Protein 4GHU (pdb70)

Foldseek 3Di:
DVVVVVVVVVVVVVVVVVVVVVVVVVVVVVVLVVLEEAQQKHKFKFAQLVVLLVCCVVVNAQKDKGRWYHNHPQGWIWIKMWGSQFDDPCHNWAIFIWIKTFQGPNLVPDDPQDFWKKKKWWFQPDPVGPIFIDIDGDDRPDQRRGNDPDGITDIDDGRHRDTNCCCVVGRQADNRMIMIMMGTDNVVYD/DPPPDDDDDPDDDD

Sequence (204 aa):
NTGLLESQLSRHDQMLSVHDIRLADMDLRFQVLETASYNGVLIWKIRDYKRRKQEAVMGKTLSLYSQPFYTGYFGYKMCARVYLNGDGMGKGTHLSLFFVIMRGEYDALLPWPFKQKVTLMLMDQGSSRRHLGDAFKPDPNSSSFKKPTGEMNIASGCPVFVAQTVLENGTYIKDDTIFIKVIVDTSDLPPSCPKPVQDTTQQPPPPE

GO terms:
  GO:0030162 regulation of proteolysis (P, IDA)
  GO:0005737 cytoplasm (C, EXP)
  GO:0005768 endosome (C, EXP)
  GO:0001817 regulation of cytokine production (P, IMP)
  GO:0002224 toll-like receptor signaling pathway (P, IMP)
  GO:0030162 regulation of proteolysis (P, IMP)
  GO:0032648 regulation of interferon-beta production (P, IMP)
  GO:0033209 tumor necrosis factor-mediated signaling pathway (P, IMP)
  GO:0050688 regulation of defense response to virus (P, IMP)
  GO:0005515 protein binding (F, IPI)
  GO:0019901 protein kinase binding (F, IPI)
  GO:0009898 cytoplasmic side of plasma membrane (C, IDA)
  GO:0035631 CD40 receptor complex (C, IDA)

Organism: Mus musculus (NCBI:txid10090)

Nearest PDB structures (foldseek):
  4ghu-assembly1_B  TM=1.077E+00  e=4.342E+00  Mus musculus
  4ghu-assembly1_B-3  TM=1.077E+00  e=4.342E+00  Mus musculus
  1rf3-assembly1_A  TM=9.886E-01  e=4.699E-33  Homo sapiens
  1fll-assembly1_A  TM=9.818E-01  e=1.303E-31  Homo sapiens
  4gjh-assembly1_A  TM=9.838E-01  e=1.363E-27  Mus musculus

Structure (mmCIF, N/CA/C/O backbone):
data_4GHU
#
_entry.id   4GHU
#
_cell.length_a   83.492
_cell.length_b   83.492
_cell.length_c   78.125
_cell.angle_alpha   90.00
_cell.angle_beta   90.00
_cell.angle_gamma   120.00
#
_symmetry.space_group_name_H-M   'P 3 2 1'
#
loop_
_entity.id
_entity.type
_entity.pdbx_description
1 polymer 'TNF receptor-associated factor 3'
2 polymer 'Mitochondrial antiviral-signaling protein'
3 water water
#
loop_
_atom_site.group_PDB
_atom_site.id
_atom_site.type_symbol
_atom_site.label_atom_id
_atom_site.label_alt_id
_atom_site.label_comp_id
_atom_site.label_asym_id
_atom_site.label_entity_id
_atom_site.label_seq_id
_atom_site.pdbx_PDB_ins_code
_atom_site.Cartn_x
_atom_site.Cartn_y
_atom_site.Cartn_z
_atom_site.occupancy
_atom_site.B_iso_or_equiv
_atom_site.auth_seq_id
_atom_site.auth_comp_id
_atom_site.auth_asym_id
_atom_site.auth_atom_id
_atom_site.pdbx_PDB_model_num
ATOM 1 N N . ASN A 1 1 ? 46.931 -24.989 71.331 1.00 58.54 376 ASN A N 1
ATOM 2 C CA . ASN A 1 1 ? 47.840 -23.886 71.038 1.00 52.06 376 ASN A CA 1
ATOM 3 C C . ASN A 1 1 ? 47.267 -23.007 69.925 1.00 45.91 376 ASN A C 1
ATOM 4 O O . ASN A 1 1 ? 47.499 -23.251 68.734 1.00 42.88 376 ASN A O 1
ATOM 9 N N . THR A 1 2 ? 46.507 -21.989 70.313 1.00 45.35 377 THR A N 1
ATOM 10 C CA . THR A 1 2 ? 45.738 -21.225 69.336 1.00 42.84 377 THR A CA 1
ATOM 11 C C . THR A 1 2 ? 46.610 -20.436 68.364 1.00 32.62 377 THR A C 1
ATOM 12 O O . THR A 1 2 ? 46.232 -20.273 67.210 1.00 30.58 377 THR A O 1
ATOM 16 N N . GLY A 1 3 ? 47.771 -19.964 68.818 1.00 32.25 378 GLY A N 1
ATOM 17 C CA . GLY A 1 3 ? 48.690 -19.240 67.948 1.00 29.18 378 GLY A CA 1
ATOM 18 C C . GLY A 1 3 ? 49.090 -20.069 66.730 1.00 28.27 378 GLY A C 1
ATOM 19 O O . GLY A 1 3 ? 49.096 -19.577 65.600 1.00 27.67 378 GLY A O 1
ATOM 20 N N . LEU A 1 4 ? 49.422 -21.334 66.967 1.00 22.80 379 LEU A N 1
ATOM 21 C CA . LEU A 1 4 ? 49.702 -22.289 65.893 1.00 28.17 379 LEU A CA 1
ATOM 22 C C . LEU A 1 4 ? 48.484 -22.482 64.987 1.00 21.03 379 LEU A C 1
ATOM 23 O O . LEU A 1 4 ? 48.591 -22.432 63.761 1.00 24.08 379 LEU A O 1
ATOM 28 N N . LEU A 1 5 ? 47.331 -22.706 65.596 1.00 22.21 380 LEU A N 1
ATOM 29 C CA . LEU A 1 5 ? 46.085 -22.846 64.854 1.00 24.10 380 LEU A CA 1
ATOM 30 C C . LEU A 1 5 ? 45.816 -21.629 63.973 1.00 24.31 380 LEU A C 1
ATOM 31 O O . LEU A 1 5 ? 45.474 -21.768 62.796 1.00 19.39 380 LEU A O 1
ATOM 36 N N . GLU A 1 6 ? 45.984 -20.442 64.543 1.00 20.58 381 GLU A N 1
ATOM 37 C CA . GLU A 1 6 ? 45.732 -19.211 63.811 1.00 22.28 381 GLU A CA 1
ATOM 38 C C . GLU A 1 6 ? 46.722 -19.004 62.677 1.00 18.93 381 GLU A C 1
ATOM 39 O O . GLU A 1 6 ? 46.340 -18.557 61.601 1.00 18.66 381 GLU A O 1
ATOM 45 N N . SER A 1 7 ? 47.986 -19.351 62.905 1.00 20.98 382 SER A N 1
ATOM 46 C CA . SER A 1 7 ? 48.993 -19.240 61.854 1.00 23.39 382 SER A CA 1
ATOM 47 C C . SER A 1 7 ? 48.649 -20.135 60.676 1.00 19.08 382 SER A C 1
ATOM 48 O O . SER A 1 7 ? 48.845 -19.755 59.524 1.00 19.31 382 SER A O 1
ATOM 51 N N . GLN A 1 8 ? 48.157 -21.335 60.954 1.00 19.18 383 GLN A N 1
ATOM 52 C CA . GLN A 1 8 ? 47.837 -22.237 59.859 1.00 15.81 383 GLN A CA 1
ATOM 53 C C . GLN A 1 8 ? 46.590 -21.734 59.123 1.00 17.34 383 GLN A C 1
ATOM 54 O O . GLN A 1 8 ? 46.536 -21.740 57.897 1.00 16.69 383 GLN A O 1
ATOM 60 N N . LEU A 1 9 ? 45.591 -21.276 59.871 1.00 14.49 384 LEU A N 1
ATOM 61 C CA . LEU A 1 9 ? 44.405 -20.697 59.242 1.00 17.84 384 LEU A CA 1
ATOM 62 C C . LEU A 1 9 ? 44.804 -19.548 58.321 1.00 20.33 384 LEU A C 1
ATOM 63 O O . LEU A 1 9 ? 44.284 -19.396 57.225 1.00 20.47 384 LEU A O 1
ATOM 68 N N . SER A 1 10 ? 45.735 -18.731 58.785 1.00 19.29 385 SER A N 1
ATOM 69 C CA . SER A 1 10 ? 46.205 -17.598 58.006 1.00 25.13 385 SER A CA 1
ATOM 70 C C . SER A 1 10 ? 46.885 -18.043 56.701 1.00 21.71 385 SER A C 1
ATOM 71 O O . SER A 1 10 ? 46.652 -17.462 55.638 1.00 19.29 385 SER A O 1
ATOM 74 N N . ARG A 1 11 ? 47.724 -19.069 56.778 1.00 20.05 386 ARG A N 1
ATOM 75 C CA . ARG A 1 11 ? 48.330 -19.622 55.565 1.00 21.59 386 ARG A CA 1
ATOM 76 C C . ARG A 1 11 ? 47.275 -20.126 54.601 1.00 20.68 386 ARG A C 1
ATOM 77 O O . ARG A 1 11 ? 47.357 -19.895 53.397 1.00 19.14 386 ARG A O 1
ATOM 85 N N . HIS A 1 12 ? 46.293 -20.843 55.131 1.00 18.16 387 HIS A N 1
ATOM 86 C CA . HIS A 1 12 ? 45.240 -21.374 54.281 1.00 21.30 387 HIS A CA 1
ATOM 87 C C . HIS A 1 12 ? 44.433 -20.264 53.649 1.00 16.12 387 HIS A C 1
ATOM 88 O O . HIS A 1 12 ? 44.119 -20.316 52.459 1.00 16.83 387 HIS A O 1
ATOM 95 N N . ASP A 1 13 ? 44.101 -19.256 54.443 1.00 18.87 388 ASP A N 1
ATOM 96 C CA . ASP A 1 13 ? 43.377 -18.110 53.910 1.00 21.62 388 ASP A CA 1
ATOM 97 C C . ASP A 1 13 ? 44.159 -17.485 52.753 1.00 21.10 388 ASP A C 1
ATOM 98 O O . ASP A 1 13 ? 43.609 -17.225 51.694 1.00 21.11 388 ASP A O 1
ATOM 103 N N . GLN A 1 14 ? 45.451 -17.272 52.946 1.00 18.26 389 GLN A N 1
ATOM 104 C CA . GLN A 1 14 ? 46.251 -16.650 51.889 1.00 23.07 389 GLN A CA 1
ATOM 105 C C . GLN A 1 14 ? 46.284 -17.514 50.636 1.00 25.75 389 GLN A C 1
ATOM 106 O O . GLN A 1 14 ? 46.125 -17.011 49.527 1.00 21.54 389 GLN A O 1
ATOM 112 N N . MET A 1 15 ? 46.486 -18.817 50.809 1.00 21.31 390 MET A N 1
ATOM 113 C CA . MET A 1 15 ? 46.524 -19.710 49.658 1.00 22.46 390 MET A CA 1
ATOM 114 C C . MET A 1 15 ? 45.163 -19.790 48.936 1.00 21.78 390 MET A C 1
ATOM 115 O O . MET A 1 15 ? 45.108 -19.794 47.700 1.00 19.89 390 MET A O 1
ATOM 120 N N . LEU A 1 16 ? 44.070 -19.826 49.700 1.00 15.04 391 LEU A N 1
ATOM 121 C CA . LEU A 1 16 ? 42.747 -19.759 49.091 1.00 20.37 391 LEU A CA 1
ATOM 122 C C . LEU A 1 16 ? 42.557 -18.467 48.289 1.00 24.08 391 LEU A C 1
ATOM 123 O O . LEU A 1 16 ? 41.897 -18.481 47.246 1.00 19.08 391 LEU A O 1
ATOM 128 N N . SER A 1 17 ? 43.095 -17.349 48.788 1.00 21.04 392 SER A N 1
ATOM 129 C CA . SER A 1 17 ? 42.983 -16.090 48.063 1.00 23.63 392 SER A CA 1
ATOM 130 C C . SER A 1 17 ? 43.733 -16.173 46.732 1.00 21.78 392 SER A C 1
ATOM 131 O O . SER A 1 17 ? 43.214 -15.792 45.695 1.00 26.03 392 SER A O 1
ATOM 134 N N . VAL A 1 18 ? 44.956 -16.672 46.770 1.00 21.45 393 VAL A N 1
ATOM 135 C CA . VAL A 1 18 ? 45.724 -16.874 45.541 1.00 26.24 393 VAL A CA 1
ATOM 136 C C . VAL A 1 18 ? 44.965 -17.783 44.563 1.00 27.83 393 VAL A C 1
ATOM 137 O O . VAL A 1 18 ? 44.794 -17.433 43.404 1.00 23.74 393 VAL A O 1
ATOM 141 N N . HIS A 1 19 ? 44.495 -18.939 45.035 1.00 23.94 394 HIS A N 1
ATOM 142 C CA . HIS A 1 19 ? 43.755 -19.859 44.173 1.00 21.86 394 HIS A CA 1
ATOM 143 C C . HIS A 1 19 ? 42.525 -19.223 43.546 1.00 24.68 394 HIS A C 1
ATOM 144 O O . HIS A 1 19 ? 42.209 -19.484 42.390 1.00 22.81 394 HIS A O 1
ATOM 151 N N . ASP A 1 20 ? 41.811 -18.419 44.321 1.00 18.21 395 ASP A N 1
ATOM 152 C CA . ASP A 1 20 ? 40.621 -17.753 43.815 1.00 24.09 395 ASP A CA 1
ATOM 153 C C . ASP A 1 20 ? 40.980 -16.823 42.647 1.00 29.44 395 ASP A C 1
ATOM 154 O O . ASP A 1 20 ? 40.210 -16.653 41.703 1.00 29.50 395 ASP A O 1
ATOM 159 N N . ILE A 1 21 ? 42.154 -16.218 42.724 1.00 25.31 396 ILE A N 1
ATOM 160 C CA . ILE A 1 21 ? 42.627 -15.327 41.678 1.00 29.30 396 ILE A CA 1
ATOM 161 C C . ILE A 1 21 ? 43.129 -16.109 40.454 1.00 27.92 396 ILE A C 1
ATOM 162 O O . ILE A 1 21 ? 42.832 -15.751 39.320 1.00 26.96 396 ILE A O 1
ATOM 167 N N . ARG A 1 22 ? 43.876 -17.185 40.677 1.00 26.52 397 ARG A N 1
ATOM 168 C CA . ARG A 1 22 ? 44.276 -18.033 39.560 1.00 26.78 397 ARG A CA 1
ATOM 169 C C . ARG A 1 22 ? 43.045 -18.567 38.834 1.00 25.25 397 ARG A C 1
ATOM 170 O O . ARG A 1 22 ? 42.993 -18.561 37.601 1.00 26.89 397 ARG A O 1
ATOM 178 N N . LEU A 1 23 ? 42.041 -19.002 39.591 1.00 20.76 398 LEU A N 1
ATOM 179 C CA . LEU A 1 23 ? 40.809 -19.477 38.978 1.00 22.69 398 LEU A CA 1
ATOM 180 C C . LEU A 1 23 ? 40.129 -18.427 38.096 1.00 27.98 398 LEU A C 1
ATOM 181 O O . LEU A 1 23 ? 39.645 -18.752 37.015 1.00 25.22 398 LEU A O 1
ATOM 186 N N . ALA A 1 24 ? 40.084 -17.179 38.556 1.00 26.83 399 ALA A N 1
ATOM 187 C CA . ALA A 1 24 ? 39.452 -16.120 37.777 1.00 28.63 399 ALA A CA 1
ATOM 188 C C . ALA A 1 24 ? 40.269 -15.818 36.513 1.00 29.40 399 ALA A C 1
ATOM 189 O O . ALA A 1 24 ? 39.712 -15.587 35.446 1.00 31.49 399 ALA A O 1
ATOM 191 N N . ASP A 1 25 ? 41.591 -15.822 36.638 1.00 26.40 400 ASP A N 1
ATOM 192 C CA . ASP A 1 25 ? 42.454 -15.582 35.490 1.00 30.02 400 ASP A CA 1
ATOM 193 C C . ASP A 1 25 ? 42.327 -16.698 34.449 1.00 31.97 400 ASP A C 1
ATOM 194 O O . ASP A 1 25 ? 42.432 -16.453 33.260 1.00 31.04 400 ASP A O 1
ATOM 199 N N . MET A 1 26 ? 42.103 -17.925 34.899 1.00 24.42 401 MET A N 1
ATOM 200 C CA . MET A 1 26 ? 41.933 -19.030 33.972 1.00 27.89 401 MET A CA 1
ATOM 201 C C . MET A 1 26 ? 40.617 -18.913 33.236 1.00 27.30 401 MET A C 1
ATOM 202 O O . MET A 1 26 ? 40.528 -19.251 32.061 1.00 25.56 401 MET A O 1
ATOM 207 N N . ASP A 1 27 ? 39.590 -18.448 33.934 1.00 24.74 402 ASP A N 1
ATOM 208 C CA . ASP A 1 27 ? 38.314 -18.195 33.286 1.00 28.11 402 ASP A CA 1
ATOM 209 C C . ASP A 1 27 ? 38.536 -17.237 32.117 1.00 26.85 402 ASP A C 1
ATOM 210 O O . ASP A 1 27 ? 38.016 -17.452 31.029 1.00 27.35 402 ASP A O 1
ATOM 215 N N . LEU A 1 28 ? 39.327 -16.194 32.340 1.00 27.94 403 LEU A N 1
ATOM 216 C CA . LEU A 1 28 ? 39.641 -15.235 31.277 1.00 30.28 403 LEU A CA 1
ATOM 217 C C . LEU A 1 28 ? 40.411 -15.898 30.138 1.00 28.34 403 LEU A C 1
ATOM 218 O O . LEU A 1 28 ? 40.126 -15.682 28.961 1.00 34.60 403 LEU A O 1
ATOM 223 N N . ARG A 1 29 ? 41.404 -16.692 30.506 1.00 24.51 404 ARG A N 1
ATOM 224 C CA . ARG A 1 29 ? 42.211 -17.430 29.551 1.00 27.02 404 ARG A CA 1
ATOM 225 C C . ARG A 1 29 ? 41.358 -18.351 28.661 1.00 28.76 404 ARG A C 1
ATOM 226 O O . ARG A 1 29 ? 41.584 -18.437 27.459 1.00 26.41 404 ARG A O 1
ATOM 234 N N . PHE A 1 30 ? 40.392 -19.047 29.254 1.00 22.79 405 PHE A N 1
ATOM 235 C CA . PHE A 1 30 ? 39.440 -19.830 28.479 1.00 29.13 405 PHE A CA 1
ATOM 236 C C . PHE A 1 30 ? 38.717 -18.978 27.439 1.00 29.08 405 PHE A C 1
ATOM 237 O O . PHE A 1 30 ? 38.606 -19.377 26.277 1.00 23.63 405 PHE A O 1
ATOM 245 N N . GLN A 1 31 ? 38.189 -17.829 27.862 1.00 26.80 406 GLN A N 1
ATOM 246 C CA . GLN A 1 31 ? 37.406 -16.978 26.960 1.00 31.70 406 GLN A CA 1
ATOM 247 C C . GLN A 1 31 ? 38.258 -16.514 25.785 1.00 28.61 406 GLN A C 1
ATOM 248 O O . GLN A 1 31 ? 37.804 -16.500 24.650 1.00 29.53 406 GLN A O 1
ATOM 254 N N . VAL A 1 32 ? 39.493 -16.131 26.080 1.00 25.37 407 VAL A N 1
ATOM 255 C CA . VAL A 1 32 ? 40.442 -15.710 25.061 1.00 27.18 407 VAL A CA 1
ATOM 256 C C . VAL A 1 32 ? 40.676 -16.847 24.065 1.00 32.58 407 VAL A C 1
ATOM 257 O O . VAL A 1 32 ? 40.684 -16.637 22.858 1.00 26.44 407 VAL A O 1
ATOM 261 N N . LEU A 1 33 ? 40.835 -18.060 24.576 1.00 26.04 408 LEU A N 1
ATOM 262 C CA . LEU A 1 33 ? 41.136 -19.209 23.732 1.00 28.81 408 LEU A CA 1
ATOM 263 C C . LEU A 1 33 ? 39.930 -19.620 22.894 1.00 28.98 408 LEU A C 1
ATOM 264 O O . LEU A 1 33 ? 40.068 -20.020 21.737 1.00 30.53 408 LEU A O 1
ATOM 269 N N . GLU A 1 34 ? 38.751 -19.520 23.492 1.00 23.71 409 GLU A N 1
ATOM 270 C CA . GLU A 1 34 ? 37.517 -19.927 22.848 1.00 26.02 409 GLU A CA 1
ATOM 271 C C . GLU A 1 34 ? 37.068 -18.959 21.764 1.00 29.62 409 GLU A C 1
ATOM 272 O O . GLU A 1 34 ? 36.182 -19.276 20.960 1.00 28.73 409 GLU A O 1
ATOM 278 N N . THR A 1 35 ? 37.667 -17.777 21.748 1.00 23.13 410 THR A N 1
ATOM 279 C CA . THR A 1 35 ? 37.287 -16.766 20.782 1.00 24.12 410 THR A CA 1
ATOM 280 C C . THR A 1 35 ? 38.443 -16.438 19.852 1.00 27.54 410 THR A C 1
ATOM 281 O O . THR A 1 35 ? 38.403 -15.441 19.135 1.00 24.26 410 THR A O 1
ATOM 285 N N . ALA A 1 36 ? 39.476 -17.270 19.874 1.00 23.42 411 ALA A N 1
ATOM 286 C CA . ALA A 1 36 ? 40.627 -17.047 19.009 1.00 31.75 411 ALA A CA 1
ATOM 287 C C . ALA A 1 36 ? 40.337 -17.518 17.593 1.00 31.67 411 ALA A C 1
ATOM 288 O O . ALA A 1 36 ? 39.555 -18.445 17.382 1.00 27.91 411 ALA A O 1
ATOM 290 N N . SER A 1 37 ? 40.996 -16.883 16.633 1.00 21.52 412 SER A N 1
ATOM 291 C CA . SER A 1 37 ? 40.850 -17.237 15.241 1.00 21.86 412 SER A CA 1
ATOM 292 C C . SER A 1 37 ? 42.241 -17.269 14.622 1.00 23.36 412 SER A C 1
ATOM 293 O O . SER A 1 37 ? 43.112 -16.500 15.037 1.00 21.71 412 SER A O 1
ATOM 296 N N . TYR A 1 38 ? 42.451 -18.139 13.633 1.00 22.24 413 TYR A N 1
ATOM 297 C CA . TYR A 1 38 ? 43.794 -18.323 13.061 1.00 22.73 413 TYR A CA 1
ATOM 298 C C . TYR A 1 38 ? 43.868 -18.160 11.541 1.00 23.08 413 TYR A C 1
ATOM 299 O O . TYR A 1 38 ? 44.829 -18.596 10.914 1.00 25.67 413 TYR A O 1
ATOM 308 N N . ASN A 1 39 ? 42.857 -17.529 10.962 1.00 20.92 414 ASN A N 1
ATOM 309 C CA . ASN A 1 39 ? 42.791 -17.300 9.526 1.00 23.06 414 ASN A CA 1
ATOM 310 C C . ASN A 1 39 ? 42.779 -15.811 9.169 1.00 25.10 414 ASN A C 1
ATOM 311 O O . ASN A 1 39 ? 42.324 -15.442 8.089 1.00 24.51 414 ASN A O 1
ATOM 316 N N . GLY A 1 40 ? 43.247 -14.956 10.078 1.00 23.79 415 GLY A N 1
ATOM 317 C CA . GLY A 1 40 ? 43.325 -13.525 9.813 1.00 19.53 415 GLY A CA 1
ATOM 318 C C . GLY A 1 40 ? 42.000 -12.767 9.905 1.00 20.72 415 GLY A C 1
ATOM 319 O O . GLY A 1 40 ? 41.910 -11.612 9.522 1.00 21.10 415 GLY A O 1
ATOM 320 N N . VAL A 1 41 ? 40.961 -13.415 10.406 1.00 22.50 416 VAL A N 1
ATOM 321 C CA . VAL A 1 41 ? 39.664 -12.764 10.509 1.00 19.83 416 VAL A CA 1
ATOM 322 C C . VAL A 1 41 ? 39.244 -12.678 11.956 1.00 23.45 416 VAL A C 1
ATOM 323 O O . VAL A 1 41 ? 39.238 -13.686 12.655 1.00 21.55 416 VAL A O 1
ATOM 327 N N . LEU A 1 42 ? 38.904 -11.471 12.402 1.00 19.82 417 LEU A N 1
ATOM 328 C CA . LEU A 1 42 ? 38.448 -11.253 13.771 1.00 22.10 417 LEU A CA 1
ATOM 329 C C . LEU A 1 42 ? 36.992 -10.832 13.787 1.00 21.26 417 LEU A C 1
ATOM 330 O O . LEU A 1 42 ? 36.605 -9.913 13.063 1.00 22.90 417 LEU A O 1
ATOM 335 N N . ILE A 1 43 ? 36.186 -11.489 14.613 1.00 21.22 418 ILE A N 1
ATOM 336 C CA . ILE A 1 43 ? 34.864 -10.952 14.932 1.00 20.73 418 ILE A CA 1
ATOM 337 C C . ILE A 1 43 ? 34.861 -10.620 16.411 1.00 24.52 418 ILE A C 1
ATOM 338 O O . ILE A 1 43 ? 35.127 -11.481 17.254 1.00 25.81 418 ILE A O 1
ATOM 343 N N . TRP A 1 44 ? 34.581 -9.360 16.718 1.00 25.75 419 TRP A N 1
ATOM 344 C CA . TRP A 1 44 ? 34.646 -8.856 18.080 1.00 21.77 419 TRP A CA 1
ATOM 345 C C . TRP A 1 44 ? 33.259 -8.406 18.463 1.00 24.16 419 TRP A C 1
ATOM 346 O O . TRP A 1 44 ? 32.700 -7.490 17.852 1.00 26.79 419 TRP A O 1
ATOM 357 N N . LYS A 1 45 ? 32.698 -9.071 19.465 1.00 26.77 420 LYS A N 1
ATOM 358 C CA . LYS A 1 45 ? 31.347 -8.799 19.931 1.00 24.07 420 LYS A CA 1
ATOM 359 C C . LYS A 1 45 ? 31.431 -7.928 21.177 1.00 25.11 420 LYS A C 1
ATOM 360 O O . LYS A 1 45 ? 32.073 -8.295 22.166 1.00 25.55 420 LYS A O 1
ATOM 366 N N . ILE A 1 46 ? 30.793 -6.768 21.122 1.00 26.29 421 ILE A N 1
ATOM 367 C CA . ILE A 1 46 ? 30.833 -5.826 22.230 1.00 28.02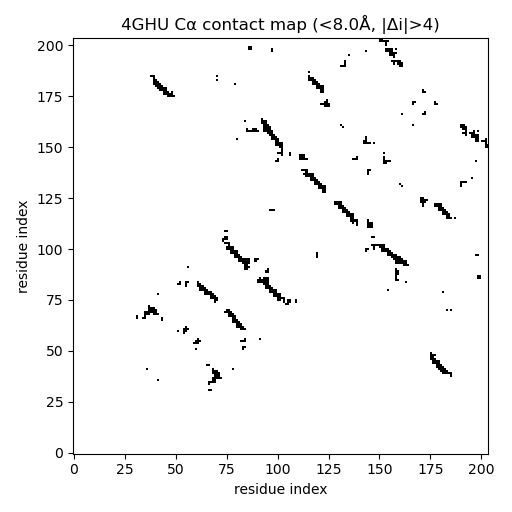 421 ILE A CA 1
ATOM 368 C C . ILE A 1 46 ? 29.432 -5.621 22.794 1.00 27.57 421 ILE A C 1
ATOM 369 O O . ILE A 1 46 ? 28.570 -5.005 22.157 1.00 31.52 421 ILE A O 1
ATOM 374 N N . ARG A 1 47 ? 29.216 -6.135 23.997 1.00 30.67 422 ARG A N 1
ATOM 375 C CA . ARG A 1 47 ? 27.911 -6.059 24.647 1.00 38.16 422 ARG A CA 1
ATOM 376 C C . ARG A 1 47 ? 27.827 -4.812 25.527 1.00 36.66 422 ARG A C 1
ATOM 377 O O . ARG A 1 47 ? 28.805 -4.077 25.654 1.00 38.37 422 ARG A O 1
ATOM 385 N N . ASP A 1 48 ? 26.660 -4.571 26.125 1.00 42.57 423 ASP A N 1
ATOM 386 C CA . ASP A 1 48 ? 26.480 -3.439 27.032 1.00 36.70 423 ASP A CA 1
ATOM 387 C C . ASP A 1 48 ? 27.008 -2.156 26.405 1.00 38.23 423 ASP A C 1
ATOM 388 O O . ASP A 1 48 ? 27.740 -1.402 27.044 1.00 36.21 423 ASP A O 1
ATOM 393 N N . TYR A 1 49 ? 26.657 -1.924 25.146 1.00 36.37 424 TYR A N 1
ATOM 394 C CA . TYR A 1 49 ? 27.102 -0.728 24.448 1.00 34.70 424 TYR A CA 1
ATOM 395 C C . TYR A 1 49 ? 26.827 0.539 25.277 1.00 36.87 424 TYR A C 1
ATOM 396 O O . TYR A 1 49 ? 27.751 1.294 25.606 1.00 36.87 424 TYR A O 1
ATOM 405 N N . LYS A 1 50 ? 25.559 0.752 25.618 1.00 36.19 425 LYS A N 1
ATOM 406 C CA . LYS A 1 50 ? 25.130 1.930 26.376 1.00 36.87 425 LYS A CA 1
ATOM 407 C C . LYS A 1 50 ? 26.024 2.214 27.581 1.00 37.22 425 LYS A C 1
ATOM 408 O O . LYS A 1 50 ? 26.621 3.282 27.679 1.00 39.03 425 LYS A O 1
ATOM 414 N N . ARG A 1 51 ? 26.124 1.255 28.494 1.00 35.92 426 ARG A N 1
ATOM 415 C CA . ARG A 1 51 ? 26.953 1.442 29.673 1.00 39.64 426 ARG A CA 1
ATOM 416 C C . ARG A 1 51 ? 28.408 1.707 29.311 1.00 40.76 426 ARG A C 1
ATOM 417 O O . ARG A 1 51 ? 29.063 2.543 29.927 1.00 35.92 426 ARG A O 1
ATOM 425 N N . ARG A 1 52 ? 28.923 0.979 28.324 1.00 36.84 427 ARG A N 1
ATOM 426 C CA . ARG A 1 52 ? 30.314 1.148 27.925 1.00 34.87 427 ARG A CA 1
ATOM 427 C C . ARG A 1 52 ? 30.550 2.501 27.235 1.00 29.50 427 ARG A C 1
ATOM 428 O O . ARG A 1 52 ? 31.592 3.122 27.414 1.00 31.70 427 ARG A O 1
ATOM 436 N N . LYS A 1 53 ? 29.588 2.933 26.430 1.00 28.45 428 LYS A N 1
ATOM 437 C CA . LYS A 1 53 ? 29.624 4.265 25.841 1.00 35.93 428 LYS A CA 1
ATOM 438 C C . LYS A 1 53 ? 29.726 5.305 26.951 1.00 35.42 428 LYS A C 1
ATOM 439 O O . LYS A 1 53 ? 30.567 6.198 26.898 1.00 37.76 428 LYS A O 1
ATOM 445 N N . GLN A 1 54 ? 28.891 5.156 27.975 1.00 37.35 429 GLN A N 1
ATOM 446 C CA . GLN A 1 54 ? 28.867 6.102 29.086 1.00 36.83 429 GLN A CA 1
ATOM 447 C C . GLN A 1 54 ? 30.137 6.070 29.915 1.00 36.16 429 GLN A C 1
ATOM 448 O O . GLN A 1 54 ? 30.544 7.097 30.449 1.00 39.24 429 GLN A O 1
ATOM 454 N N . GLU A 1 55 ? 30.771 4.904 30.022 1.00 33.53 430 GLU A N 1
ATOM 455 C CA . GLU A 1 55 ? 32.040 4.810 30.746 1.00 35.52 430 GLU A CA 1
ATOM 456 C C . GLU A 1 55 ? 33.156 5.516 29.988 1.00 34.81 430 GLU A C 1
ATOM 457 O O . GLU A 1 55 ? 34.116 6.003 30.594 1.00 37.57 430 GLU A O 1
ATOM 463 N N . ALA A 1 56 ? 33.049 5.551 28.661 1.00 33.36 431 ALA A N 1
ATOM 464 C CA . ALA A 1 56 ? 34.048 6.261 27.859 1.00 34.08 431 ALA A CA 1
ATOM 465 C C . ALA A 1 56 ? 33.793 7.761 27.927 1.00 29.41 431 ALA A C 1
ATOM 466 O O . ALA A 1 56 ? 34.725 8.548 28.018 1.00 33.54 431 ALA A O 1
ATOM 468 N N . VAL A 1 57 ? 32.524 8.150 27.870 1.00 31.56 432 VAL A N 1
ATOM 469 C CA . VAL A 1 57 ? 32.158 9.559 28.006 1.00 35.56 432 VAL A CA 1
ATOM 470 C C . VAL A 1 57 ? 32.656 10.135 29.337 1.00 37.23 432 VAL A C 1
ATOM 471 O O . VAL A 1 57 ? 33.183 11.242 29.379 1.00 37.10 432 VAL A O 1
ATOM 475 N N . MET A 1 58 ? 32.510 9.364 30.411 1.00 35.75 433 MET A N 1
ATOM 476 C CA . MET A 1 58 ? 32.910 9.800 31.747 1.00 38.92 433 MET A CA 1
ATOM 477 C C . MET A 1 58 ? 34.400 9.663 31.945 1.00 41.45 433 MET A C 1
ATOM 478 O O . MET A 1 58 ? 34.929 10.037 32.987 1.00 44.15 433 MET A O 1
ATOM 483 N N . GLY A 1 59 ? 35.081 9.103 30.957 1.00 36.73 434 GLY A N 1
ATOM 484 C CA . GLY A 1 59 ? 36.509 8.899 31.086 1.00 33.57 434 GLY A CA 1
ATOM 485 C C . GLY A 1 59 ? 36.901 7.789 32.054 1.00 37.33 434 GLY A C 1
ATOM 486 O O . GLY A 1 59 ? 38.060 7.708 32.454 1.00 42.07 434 GLY A O 1
ATOM 487 N N . LYS A 1 60 ? 35.951 6.937 32.433 1.00 38.48 435 LYS A N 1
ATOM 488 C CA . LYS A 1 60 ? 36.261 5.769 33.267 1.00 45.86 435 LYS A CA 1
ATOM 489 C C . LYS A 1 60 ? 36.992 4.697 32.452 1.00 42.66 435 LYS A C 1
ATOM 490 O O . LYS A 1 60 ? 38.042 4.186 32.858 1.00 40.26 435 LYS A O 1
ATOM 496 N N . THR A 1 61 ? 36.422 4.360 31.299 1.00 34.30 436 THR A N 1
ATOM 497 C CA . THR A 1 61 ? 37.038 3.399 30.388 1.00 38.14 436 THR A CA 1
ATOM 498 C C . THR A 1 61 ? 37.056 3.962 28.965 1.00 34.01 436 THR A C 1
ATOM 499 O O . THR A 1 61 ? 36.085 3.821 28.213 1.00 29.75 436 THR A O 1
ATOM 503 N N . LEU A 1 62 ? 38.164 4.594 28.596 1.00 31.70 437 LEU A N 1
ATOM 504 C CA . LEU A 1 62 ? 38.255 5.275 27.307 1.00 32.06 437 LEU A CA 1
ATOM 505 C C . LEU A 1 62 ? 38.202 4.331 26.107 1.00 33.43 437 LEU A C 1
ATOM 506 O O . LEU A 1 62 ? 37.515 4.609 25.126 1.00 28.94 437 LEU A O 1
ATOM 511 N N . SER A 1 63 ? 38.932 3.224 26.186 1.00 29.72 438 SER A N 1
ATOM 512 C CA . SER A 1 63 ? 39.062 2.317 25.054 1.00 29.91 438 SER A CA 1
ATOM 513 C C . SER A 1 63 ? 38.942 0.857 25.479 1.00 32.97 438 SER A C 1
ATOM 514 O O . SER A 1 63 ? 39.079 0.532 26.654 1.00 29.83 438 SER A O 1
ATOM 517 N N . LEU A 1 64 ? 38.679 -0.015 24.511 1.00 27.80 439 LEU A N 1
ATOM 518 C CA . LEU A 1 64 ? 38.577 -1.445 24.765 1.00 30.86 439 LEU A CA 1
ATOM 519 C C . LEU A 1 64 ? 39.443 -2.157 23.740 1.00 32.06 439 LEU A C 1
ATOM 520 O O . LEU A 1 64 ? 39.571 -1.673 22.611 1.00 27.48 439 LEU A O 1
ATOM 525 N N . TYR A 1 65 ? 40.057 -3.274 24.143 1.00 31.60 440 TYR A N 1
ATOM 526 C CA . TYR A 1 65 ? 40.802 -4.144 23.226 1.00 31.63 440 TYR A CA 1
ATOM 527 C C . TYR A 1 65 ? 40.003 -5.413 22.938 1.00 27.78 440 TYR A C 1
ATOM 528 O O . TYR A 1 65 ? 39.312 -5.925 23.815 1.00 29.15 440 TYR A O 1
ATOM 537 N N . SER A 1 66 ? 40.108 -5.930 21.717 1.00 28.79 441 SER A N 1
ATOM 538 C CA . SER A 1 66 ? 39.546 -7.239 21.405 1.00 23.39 441 SER A CA 1
ATOM 539 C C . SER A 1 66 ? 40.439 -8.339 21.968 1.00 22.72 441 SER A C 1
ATOM 540 O O . SER A 1 66 ? 41.559 -8.088 22.424 1.00 19.42 441 SER A O 1
ATOM 543 N N . GLN A 1 67 ? 39.944 -9.569 21.915 1.00 22.56 442 GLN A N 1
ATOM 544 C CA . GLN A 1 67 ? 40.812 -10.723 22.104 1.00 23.22 442 GLN A CA 1
ATOM 545 C C . GLN A 1 67 ? 41.812 -10.707 20.956 1.00 20.80 442 GLN A C 1
ATOM 546 O O . GLN A 1 67 ? 41.560 -10.078 19.936 1.00 20.55 442 GLN A O 1
ATOM 552 N N . PRO A 1 68 ? 42.964 -11.371 21.124 1.00 20.61 443 PRO A N 1
ATOM 553 C CA . PRO A 1 68 ? 43.915 -11.500 20.012 1.00 22.93 443 PRO A CA 1
ATOM 554 C C . PRO A 1 68 ? 43.388 -12.399 18.882 1.00 24.52 443 PRO A C 1
ATOM 555 O O . PRO A 1 68 ? 42.512 -13.238 19.108 1.00 19.85 443 PRO A O 1
ATOM 559 N N . PHE A 1 69 ? 43.910 -12.210 17.671 1.00 22.13 444 PHE A N 1
ATOM 560 C CA . PHE A 1 69 ? 43.631 -13.130 16.579 1.00 18.68 444 PHE A CA 1
ATOM 561 C C . PHE A 1 69 ? 44.899 -13.249 15.768 1.00 21.93 444 PHE A C 1
ATOM 562 O O . PHE A 1 69 ? 45.824 -12.452 15.955 1.00 20.48 444 PHE A O 1
ATOM 570 N N . TYR A 1 70 ? 44.969 -14.257 14.901 1.00 18.70 445 TYR A N 1
ATOM 571 C CA . TYR A 1 70 ? 46.239 -14.587 14.263 1.00 21.95 445 TYR A CA 1
ATOM 572 C C . TYR A 1 70 ? 46.062 -14.791 12.776 1.00 20.42 445 TYR A C 1
ATOM 573 O O . TYR A 1 70 ? 44.976 -15.108 12.328 1.00 19.27 445 TYR A O 1
ATOM 582 N N . THR A 1 71 ? 47.139 -14.595 12.021 1.00 21.11 446 THR A N 1
ATOM 583 C CA . THR A 1 71 ? 47.122 -14.843 10.590 1.00 19.99 446 THR A CA 1
ATOM 584 C C . THR A 1 71 ? 47.280 -16.335 10.313 1.00 24.85 446 THR A C 1
ATOM 585 O O . THR A 1 71 ? 47.043 -16.784 9.202 1.00 26.36 446 THR A O 1
ATOM 589 N N . GLY A 1 72 ? 47.667 -17.096 11.334 1.00 27.30 447 GLY A N 1
ATOM 590 C CA . GLY A 1 72 ? 47.923 -18.522 11.201 1.00 21.48 447 GLY A CA 1
ATOM 591 C C . GLY A 1 72 ? 48.336 -19.082 12.546 1.00 20.18 447 GLY A C 1
ATOM 592 O O . GLY A 1 72 ? 48.598 -18.320 13.471 1.00 23.88 447 GLY A O 1
ATOM 593 N N . TYR A 1 73 ? 48.391 -20.405 12.672 1.00 23.92 448 TYR A N 1
ATOM 594 C CA . TYR A 1 73 ? 48.708 -21.032 13.959 1.00 23.90 448 TYR A CA 1
ATOM 595 C C . TYR A 1 73 ? 49.933 -20.438 14.663 1.00 30.10 448 TYR A C 1
ATOM 596 O O . TYR A 1 73 ? 49.952 -20.284 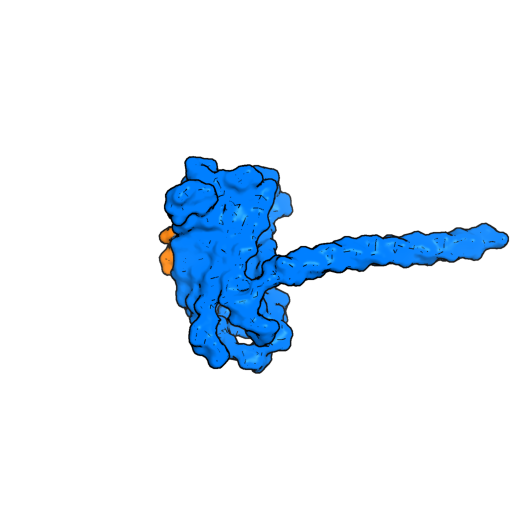15.893 1.00 30.58 448 TYR A O 1
ATOM 605 N N . PHE A 1 74 ? 50.959 -20.127 13.887 1.00 19.21 449 PHE A N 1
ATOM 606 C CA . PHE A 1 74 ? 52.183 -19.573 14.444 1.00 24.95 449 PHE A CA 1
ATOM 607 C C . PHE A 1 74 ? 52.507 -18.247 13.739 1.00 23.38 449 PHE A C 1
ATOM 608 O O . PHE A 1 74 ? 53.657 -17.953 13.439 1.00 26.38 449 PHE A O 1
ATOM 616 N N . GLY A 1 75 ? 51.472 -17.460 13.455 1.00 24.43 450 GLY A N 1
ATOM 617 C CA . GLY A 1 75 ? 51.640 -16.249 12.662 1.00 25.79 450 GLY A CA 1
ATOM 618 C C . GLY A 1 75 ? 51.704 -14.981 13.498 1.00 23.53 450 GLY A C 1
ATOM 619 O O . GLY A 1 75 ? 52.035 -15.015 14.690 1.00 21.52 450 GLY A O 1
ATOM 620 N N . TYR A 1 76 ? 51.395 -13.853 12.868 1.00 23.10 451 TYR A N 1
ATOM 621 C CA . TYR A 1 76 ?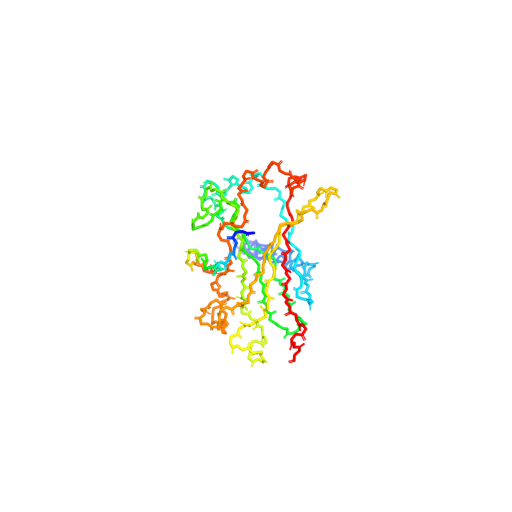 51.382 -12.575 13.572 1.00 20.01 451 TYR A CA 1
ATOM 622 C C . TYR A 1 76 ? 50.271 -12.606 14.603 1.00 20.25 451 TYR A C 1
ATOM 623 O O . TYR A 1 76 ? 49.240 -13.226 14.383 1.00 22.25 451 TYR A O 1
ATOM 632 N N . LYS A 1 77 ? 50.483 -11.938 15.728 1.00 21.99 452 LYS A N 1
ATOM 633 C CA . LYS A 1 77 ? 49.452 -11.835 16.751 1.00 23.46 452 LYS A CA 1
ATOM 634 C C . LYS A 1 77 ? 48.920 -10.407 16.726 1.00 24.13 452 LYS A C 1
ATOM 635 O O . LYS A 1 77 ? 49.700 -9.457 16.717 1.00 24.03 452 LYS A O 1
ATOM 641 N N . MET A 1 78 ? 47.598 -10.266 16.700 1.00 21.23 453 MET A N 1
ATOM 642 C CA . MET A 1 78 ? 46.967 -8.982 16.452 1.00 22.46 453 MET A CA 1
ATOM 643 C C . MET A 1 78 ? 45.720 -8.794 17.294 1.00 22.25 453 MET A C 1
ATOM 644 O O . MET A 1 78 ? 45.152 -9.754 17.826 1.00 21.22 453 MET A O 1
ATOM 649 N N . CYS A 1 79 ? 45.284 -7.546 17.413 1.00 21.26 454 CYS A N 1
ATOM 650 C CA . CYS A 1 79 ? 43.972 -7.286 17.980 1.00 20.90 454 CYS A CA 1
ATOM 651 C C . CYS A 1 79 ? 43.430 -5.959 17.462 1.00 21.34 454 CYS A C 1
ATOM 652 O O . CYS A 1 79 ? 44.011 -5.354 16.560 1.00 22.88 454 CYS A O 1
ATOM 655 N N . ALA A 1 80 ? 42.294 -5.536 18.005 1.00 17.45 455 ALA A N 1
ATOM 656 C CA . ALA A 1 80 ? 41.701 -4.258 17.644 1.00 23.21 455 ALA A CA 1
ATOM 657 C C . ALA A 1 80 ? 41.539 -3.422 18.901 1.00 21.47 455 ALA A C 1
ATOM 658 O O . ALA A 1 80 ? 41.509 -3.944 20.015 1.00 22.52 455 ALA A O 1
ATOM 660 N N . ARG A 1 81 ? 41.432 -2.119 18.723 1.00 22.23 456 ARG A N 1
ATOM 661 C CA . ARG A 1 81 ? 41.180 -1.242 19.851 1.00 21.29 456 ARG A CA 1
ATOM 662 C C . ARG A 1 81 ? 40.117 -0.255 19.404 1.00 23.40 456 ARG A C 1
ATOM 663 O O . ARG A 1 81 ? 40.254 0.373 18.349 1.00 24.62 456 ARG A O 1
ATOM 671 N N . VAL A 1 82 ? 39.042 -0.144 20.175 1.00 21.79 457 VAL A N 1
ATOM 672 C CA . VAL A 1 82 ? 37.973 0.771 19.812 1.00 22.93 457 VAL A CA 1
ATOM 673 C C . VAL A 1 82 ? 37.785 1.844 20.898 1.00 25.72 457 VAL A C 1
ATOM 674 O O . VAL A 1 82 ? 37.982 1.573 22.082 1.00 22.44 457 VAL A O 1
ATOM 678 N N . TYR A 1 83 ? 37.418 3.057 20.486 1.00 24.76 458 TYR A N 1
ATOM 679 C CA . TYR A 1 83 ? 37.042 4.119 21.432 1.00 25.20 458 TYR A CA 1
ATOM 680 C C . TYR A 1 83 ? 35.585 4.432 21.190 1.00 22.29 458 TYR A C 1
ATOM 681 O O . TYR A 1 83 ? 35.244 5.067 20.192 1.00 23.40 458 TYR A O 1
ATOM 690 N N . LEU A 1 84 ? 34.715 3.989 22.086 1.00 23.55 459 LEU A N 1
ATOM 691 C CA . LEU A 1 84 ? 33.282 4.182 21.885 1.00 20.53 459 LEU A CA 1
ATOM 692 C C . LEU A 1 84 ? 32.873 5.658 21.810 1.00 28.08 459 LEU A C 1
ATOM 693 O O . LEU A 1 84 ? 31.857 5.990 21.205 1.00 27.52 459 LEU A O 1
ATOM 698 N N . ASN A 1 85 ? 33.647 6.547 22.427 1.00 23.69 460 ASN A N 1
ATOM 699 C CA . ASN A 1 85 ? 33.318 7.970 22.363 1.00 22.93 460 ASN A CA 1
ATOM 700 C C . ASN A 1 85 ? 34.333 8.709 21.512 1.00 29.87 460 ASN A C 1
ATOM 701 O O . ASN A 1 85 ? 34.330 9.940 21.453 1.00 28.97 460 ASN A O 1
ATOM 706 N N . GLY A 1 86 ? 35.210 7.949 20.860 1.00 23.82 461 GLY A N 1
ATOM 707 C CA . GLY A 1 86 ? 36.095 8.516 19.866 1.00 19.83 461 GLY A CA 1
ATOM 708 C C . GLY A 1 86 ? 37.451 8.944 20.381 1.00 27.76 461 GLY A C 1
ATOM 709 O O . GLY A 1 86 ? 37.629 9.243 21.569 1.00 28.36 461 GLY A O 1
ATOM 710 N N . ASP A 1 87 ? 38.421 8.983 19.471 1.00 22.59 462 ASP A N 1
ATOM 711 C CA . ASP A 1 87 ? 39.769 9.389 19.818 1.00 22.75 462 ASP A CA 1
ATOM 712 C C . ASP A 1 87 ? 40.251 10.437 18.814 1.00 25.67 462 ASP A C 1
ATOM 713 O O . ASP A 1 87 ? 39.697 10.551 17.718 1.00 23.32 462 ASP A O 1
ATOM 718 N N . GLY A 1 88 ? 41.271 11.198 19.194 1.00 26.66 463 GLY A N 1
ATOM 719 C CA . GLY A 1 88 ? 41.853 12.199 18.312 1.00 25.67 463 GLY A CA 1
ATOM 720 C C . GLY A 1 88 ? 40.795 13.094 17.697 1.00 22.37 463 GLY A C 1
ATOM 721 O O . GLY A 1 88 ? 39.907 13.593 18.394 1.00 22.41 463 GLY A O 1
ATOM 722 N N . MET A 1 89 ? 40.874 13.278 16.383 1.00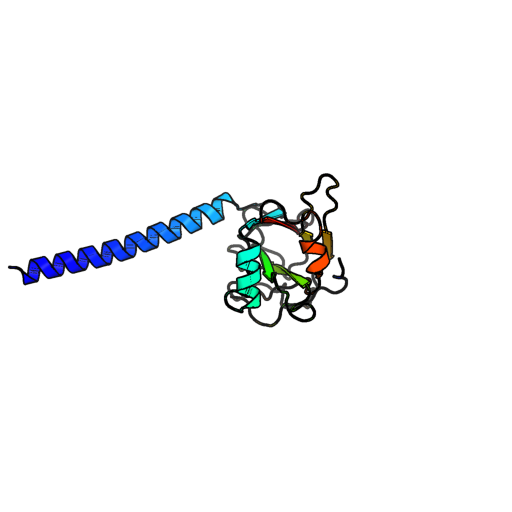 21.77 464 MET A N 1
ATOM 723 C CA . MET A 1 89 ? 39.955 14.160 15.669 1.00 20.49 464 MET A CA 1
ATOM 724 C C . MET A 1 89 ? 38.510 13.666 15.690 1.00 22.68 464 MET A C 1
ATOM 725 O O . MET A 1 89 ? 37.605 14.357 15.248 1.00 17.77 464 MET A O 1
ATOM 730 N N . GLY A 1 90 ? 38.280 12.468 16.219 1.00 25.74 465 GLY A N 1
ATOM 731 C CA . GLY A 1 90 ? 36.923 11.982 16.340 1.00 19.91 465 GLY A CA 1
ATOM 732 C C . GLY A 1 90 ? 36.374 11.967 17.760 1.00 25.29 465 GLY A C 1
ATOM 733 O O . GLY A 1 90 ? 35.273 11.462 17.986 1.00 23.88 465 GLY A O 1
ATOM 734 N N . LYS A 1 91 ? 37.133 12.488 18.724 1.00 22.94 466 LYS A N 1
ATOM 735 C CA . LYS A 1 91 ? 36.682 12.447 20.115 1.00 22.94 466 LYS A CA 1
ATOM 736 C C . LYS A 1 91 ? 35.362 13.192 20.321 1.00 26.11 466 LYS A C 1
ATOM 737 O O . LYS A 1 91 ? 35.222 14.335 19.897 1.00 20.46 466 LYS A O 1
ATOM 743 N N . GLY A 1 92 ? 34.406 12.535 20.976 1.00 26.83 467 GLY A N 1
ATOM 744 C CA . GLY A 1 92 ? 33.102 13.115 21.243 1.00 24.99 467 GLY A CA 1
ATOM 745 C C . GLY A 1 92 ? 32.126 13.064 20.069 1.00 31.66 467 GLY A C 1
ATOM 746 O O . GLY A 1 92 ? 30.922 13.254 20.232 1.00 28.56 467 GLY A O 1
ATOM 747 N N . THR A 1 93 ? 32.624 12.783 18.875 1.00 26.03 468 THR A N 1
ATOM 748 C CA . THR A 1 93 ? 31.747 12.796 17.713 1.00 24.38 468 THR A CA 1
ATOM 749 C C . THR A 1 93 ? 31.665 11.448 17.000 1.00 26.66 468 THR A C 1
ATOM 750 O O . THR A 1 93 ? 30.681 11.156 16.326 1.00 26.68 468 THR A O 1
ATOM 754 N N . HIS A 1 94 ? 32.704 10.630 17.128 1.00 23.49 469 HIS A N 1
ATOM 755 C CA . HIS A 1 94 ? 32.758 9.388 16.374 1.00 24.62 469 HIS A CA 1
ATOM 756 C C . HIS A 1 94 ? 33.060 8.208 17.258 1.00 24.67 469 HIS A C 1
ATOM 757 O O . HIS A 1 94 ? 33.467 8.376 18.397 1.00 25.29 469 HIS A O 1
ATOM 764 N N . LEU A 1 95 ? 32.847 7.012 16.717 1.00 24.56 470 LEU A N 1
ATOM 765 C CA . LEU A 1 95 ? 33.502 5.818 17.224 1.00 21.97 470 LEU A CA 1
ATOM 766 C C . LEU A 1 95 ? 34.814 5.727 16.464 1.00 21.04 470 LEU A C 1
ATOM 767 O O . LEU A 1 95 ? 34.832 5.899 15.254 1.00 21.65 470 LEU A O 1
ATOM 772 N N . SER A 1 96 ? 35.916 5.488 17.165 1.00 20.98 471 SER A N 1
ATOM 773 C CA . SER A 1 96 ? 37.217 5.365 16.503 1.00 20.42 471 SER A CA 1
ATOM 774 C C . SER A 1 96 ? 37.664 3.915 16.550 1.00 22.49 471 SER A C 1
ATOM 775 O O . SER A 1 96 ? 37.507 3.259 17.571 1.00 22.72 471 SER A O 1
ATOM 778 N N . LEU A 1 97 ? 38.239 3.411 15.464 1.00 23.59 472 LEU A N 1
ATOM 779 C CA . LEU A 1 97 ? 38.591 1.992 15.408 1.00 23.25 472 LEU A CA 1
ATOM 780 C C . LEU A 1 97 ? 40.016 1.803 14.888 1.00 24.53 472 LEU A C 1
ATOM 781 O O . LEU A 1 97 ? 40.372 2.287 13.813 1.00 23.92 472 LEU A O 1
ATOM 786 N N . PHE A 1 98 ? 40.831 1.111 15.674 1.00 20.48 473 PHE A N 1
ATOM 787 C CA . PHE A 1 98 ? 42.242 0.919 15.360 1.00 20.56 473 PHE A CA 1
ATOM 788 C C . PHE A 1 98 ? 42.659 -0.559 15.296 1.00 24.74 473 PHE A C 1
ATOM 789 O O . PHE A 1 98 ? 42.051 -1.423 15.928 1.00 21.60 473 PHE A O 1
ATOM 797 N N . PHE A 1 99 ? 43.712 -0.819 14.527 1.00 28.04 474 PHE A N 1
ATOM 798 C CA . PHE A 1 99 ? 44.319 -2.133 14.406 1.00 22.35 474 PHE A CA 1
ATOM 799 C C . PHE A 1 99 ? 45.602 -2.164 15.229 1.00 26.09 474 PHE A C 1
ATOM 800 O O . PHE A 1 99 ? 46.293 -1.155 15.328 1.00 21.14 474 PHE A O 1
ATOM 808 N N . VAL A 1 100 ? 45.914 -3.318 15.822 1.00 21.43 475 VAL A N 1
ATOM 809 C CA . VAL A 1 100 ? 47.079 -3.435 16.695 1.00 23.96 475 VAL A CA 1
ATOM 810 C C . VAL A 1 100 ? 47.909 -4.691 16.412 1.00 26.04 475 VAL A C 1
ATOM 811 O O . VAL A 1 100 ? 47.375 -5.804 16.363 1.00 22.40 475 VAL A O 1
ATOM 815 N N . ILE A 1 101 ? 49.211 -4.499 16.221 1.00 21.21 476 ILE A N 1
ATOM 816 C CA . ILE A 1 101 ? 50.162 -5.599 16.185 1.00 24.49 476 ILE A CA 1
ATOM 817 C C . ILE A 1 101 ? 50.626 -5.869 17.613 1.00 28.59 476 ILE A C 1
ATOM 818 O O . ILE A 1 101 ? 51.030 -4.943 18.311 1.00 27.27 476 ILE A O 1
ATOM 823 N N . MET A 1 102 ? 50.546 -7.125 18.050 1.00 24.83 477 MET A N 1
ATOM 824 C CA . MET A 1 102 ? 51.009 -7.506 19.379 1.00 26.35 477 MET A CA 1
ATOM 825 C C . MET A 1 102 ? 52.310 -8.291 19.271 1.00 25.70 477 MET A C 1
ATOM 826 O O . MET A 1 102 ? 52.626 -8.845 18.217 1.00 24.58 477 MET A O 1
ATOM 831 N N . ARG A 1 103 ? 53.076 -8.338 20.353 1.00 25.22 478 ARG A N 1
ATOM 832 C CA . ARG A 1 103 ? 54.252 -9.194 20.366 1.00 28.36 478 ARG A CA 1
ATOM 833 C C . ARG A 1 103 ? 53.804 -10.646 20.289 1.00 23.91 478 ARG A C 1
ATOM 834 O O . ARG A 1 103 ? 53.022 -11.092 21.113 1.00 27.09 478 ARG A O 1
ATOM 842 N N . GLY A 1 104 ? 54.284 -11.368 19.283 1.00 25.07 479 GLY A N 1
ATOM 843 C CA . GLY A 1 104 ? 53.954 -12.773 19.124 1.00 25.35 479 GLY A CA 1
ATOM 844 C C . GLY A 1 104 ? 55.150 -13.652 19.450 1.00 27.72 479 GLY A C 1
ATOM 845 O O . GLY A 1 104 ? 56.291 -13.187 19.401 1.00 30.00 479 GLY A O 1
ATOM 846 N N . GLU A 1 105 ? 54.895 -14.918 19.774 1.00 26.57 480 GLU A N 1
ATOM 847 C CA . GLU A 1 105 ? 55.960 -15.846 20.148 1.00 26.36 480 GLU A CA 1
ATOM 848 C C . GLU A 1 105 ? 56.875 -16.147 18.976 1.00 26.64 480 GLU A C 1
ATOM 849 O O . GLU A 1 105 ? 58.025 -16.532 19.167 1.00 26.11 480 GLU A O 1
ATOM 855 N N . TYR A 1 106 ? 56.373 -15.950 17.760 1.00 22.82 481 TYR A N 1
ATOM 856 C CA . TYR A 1 106 ? 57.122 -16.339 16.567 1.00 24.88 481 TYR A CA 1
ATOM 857 C C . TYR A 1 106 ? 57.593 -15.165 15.719 1.00 25.08 481 TYR A C 1
ATOM 858 O O . TYR A 1 106 ? 57.927 -15.342 14.552 1.00 24.93 481 TYR A O 1
ATOM 867 N N . ASP A 1 107 ? 57.656 -13.978 16.317 1.00 24.13 482 ASP A N 1
ATOM 868 C CA . ASP A 1 107 ? 58.040 -12.770 15.579 1.00 26.07 482 ASP A CA 1
ATOM 869 C C . ASP A 1 107 ? 59.406 -12.883 14.890 1.00 30.18 482 ASP A C 1
ATOM 870 O O . ASP A 1 107 ? 59.612 -12.334 13.810 1.00 27.61 482 ASP A O 1
ATOM 875 N N . ALA A 1 108 ? 60.334 -13.604 15.509 1.00 27.67 483 ALA A N 1
ATOM 876 C CA . ALA A 1 108 ? 61.662 -13.783 14.930 1.00 31.69 483 ALA A CA 1
ATOM 877 C C . ALA A 1 108 ? 61.616 -14.506 13.579 1.00 29.95 483 ALA A C 1
ATOM 878 O O . ALA A 1 108 ? 62.588 -14.487 12.834 1.00 31.59 483 ALA A O 1
ATOM 880 N N . LEU A 1 109 ? 60.492 -15.140 13.260 1.00 25.32 484 LEU A N 1
ATOM 881 C CA . LEU A 1 109 ? 60.378 -15.896 12.012 1.00 26.67 484 LEU A CA 1
ATOM 882 C C . LEU A 1 109 ? 59.562 -15.162 10.933 1.00 32.88 484 LEU A C 1
ATOM 883 O O . LEU A 1 109 ? 59.488 -15.600 9.787 1.00 30.26 484 LEU A O 1
ATOM 888 N N . LEU A 1 110 ? 58.958 -14.040 11.295 1.00 26.97 485 LEU A N 1
ATOM 889 C CA . LEU A 1 110 ? 57.999 -13.392 10.405 1.00 30.84 485 LEU A CA 1
ATOM 890 C C . LEU A 1 110 ? 58.625 -12.187 9.709 1.00 29.69 485 LEU A C 1
ATOM 891 O O . LEU A 1 110 ? 59.626 -11.657 10.173 1.00 28.27 485 LEU A O 1
ATOM 896 N N . PRO A 1 111 ? 58.050 -11.766 8.577 1.00 30.74 486 PRO A N 1
ATOM 897 C CA . PRO A 1 111 ? 58.566 -10.549 7.934 1.00 33.82 486 PRO A CA 1
ATOM 898 C C . PRO A 1 111 ? 58.185 -9.297 8.734 1.00 30.79 486 PRO A C 1
ATOM 899 O O . PRO A 1 111 ? 57.085 -9.236 9.288 1.00 27.40 486 PRO A O 1
ATOM 903 N N . TRP A 1 112 ? 59.104 -8.338 8.812 1.00 26.31 487 TRP A N 1
ATOM 904 C CA . TRP A 1 112 ? 58.843 -7.023 9.382 1.00 30.65 487 TRP A CA 1
ATOM 905 C C . TRP A 1 112 ? 59.459 -5.979 8.469 1.00 31.26 487 TRP A C 1
ATOM 906 O O . TRP A 1 112 ? 60.506 -6.220 7.881 1.00 32.48 487 TRP A O 1
ATOM 917 N N . PRO A 1 113 ? 58.801 -4.821 8.338 1.00 31.74 488 PRO A N 1
ATOM 918 C CA . PRO A 1 113 ? 57.542 -4.504 9.027 1.00 33.52 488 PRO A CA 1
ATOM 919 C C . PRO A 1 113 ? 56.350 -5.332 8.544 1.00 29.46 488 PRO A C 1
ATOM 920 O O . PRO A 1 113 ? 56.417 -5.998 7.516 1.00 28.17 488 PRO A O 1
ATOM 924 N N . PHE A 1 114 ? 55.275 -5.306 9.322 1.00 28.70 489 PHE A N 1
ATOM 925 C CA . PHE A 1 114 ? 54.005 -5.893 8.926 1.00 22.55 489 PHE A CA 1
ATOM 926 C C . PHE A 1 114 ? 53.487 -5.125 7.715 1.00 25.46 489 PHE A C 1
ATOM 927 O O . PHE A 1 114 ? 53.521 -3.893 7.702 1.00 27.07 489 PHE A O 1
ATOM 935 N N . LYS A 1 115 ? 53.007 -5.846 6.706 1.00 21.93 490 LYS A N 1
ATOM 936 C CA . LYS A 1 115 ? 52.581 -5.225 5.455 1.00 27.17 490 LYS A CA 1
ATOM 937 C C . LYS A 1 115 ? 51.299 -5.835 4.879 1.00 28.12 490 LYS A C 1
ATOM 938 O O . LYS A 1 115 ? 50.951 -5.573 3.732 1.00 28.70 490 LYS A O 1
ATOM 944 N N . GLN A 1 116 ? 50.597 -6.652 5.663 1.00 27.22 491 GLN A N 1
ATOM 945 C CA . GLN A 1 116 ? 49.337 -7.225 5.189 1.00 24.97 491 GLN A CA 1
ATOM 946 C C . GLN A 1 116 ? 48.246 -6.153 5.102 1.00 23.62 491 GLN A C 1
ATOM 947 O O . GLN A 1 116 ? 48.106 -5.317 5.996 1.00 26.10 491 GLN A O 1
ATOM 953 N N . LYS A 1 117 ? 47.478 -6.177 4.021 1.00 22.13 492 LYS A N 1
ATOM 954 C CA . LYS A 1 117 ? 46.291 -5.339 3.914 1.00 27.82 492 LYS A CA 1
ATOM 955 C C . LYS A 1 117 ? 45.337 -5.652 5.075 1.00 26.39 492 LYS A C 1
ATOM 956 O O . LYS A 1 117 ? 45.092 -6.815 5.394 1.00 23.51 492 LYS A O 1
ATOM 962 N N . VAL A 1 118 ? 44.828 -4.600 5.708 1.00 24.98 493 VAL A N 1
ATOM 963 C CA . VAL A 1 118 ? 43.888 -4.710 6.810 1.00 22.95 493 VAL A CA 1
ATOM 964 C C . VAL A 1 118 ? 42.554 -4.062 6.443 1.00 25.18 493 VAL A C 1
ATOM 965 O O . VAL A 1 118 ? 42.514 -2.958 5.916 1.00 24.89 493 VAL A O 1
ATOM 969 N N . THR A 1 119 ? 41.462 -4.750 6.736 1.00 18.98 494 THR A N 1
ATOM 970 C CA . THR A 1 119 ? 40.133 -4.194 6.530 1.00 24.47 494 THR A CA 1
ATOM 971 C C . THR A 1 119 ? 39.466 -4.064 7.894 1.00 25.63 494 THR A C 1
ATOM 972 O O . THR A 1 119 ? 39.469 -5.016 8.675 1.00 22.34 494 THR A O 1
ATOM 976 N N . LEU A 1 120 ? 38.935 -2.874 8.181 1.00 23.68 495 LEU A N 1
ATOM 977 C CA . LEU A 1 120 ? 38.236 -2.585 9.430 1.00 21.42 495 LEU A CA 1
ATOM 978 C C . LEU A 1 120 ? 36.760 -2.433 9.138 1.00 27.76 495 LEU A C 1
ATOM 979 O O . LEU A 1 120 ? 36.395 -1.691 8.232 1.00 23.48 495 LEU A O 1
ATOM 984 N N . MET A 1 121 ? 35.907 -3.122 9.895 1.00 24.69 496 MET A N 1
ATOM 985 C CA . MET A 1 121 ? 34.473 -3.073 9.633 1.00 23.23 496 MET A CA 1
ATOM 986 C C . MET A 1 121 ? 33.620 -2.982 10.878 1.00 25.17 496 MET A C 1
ATOM 987 O O . MET A 1 121 ? 33.941 -3.559 11.918 1.00 24.84 496 MET A O 1
ATOM 992 N N . LEU A 1 122 ? 32.502 -2.279 10.744 1.00 26.00 497 LEU A N 1
ATOM 993 C CA . LEU A 1 122 ? 31.438 -2.324 11.735 1.00 26.69 497 LEU A CA 1
ATOM 994 C C . LEU A 1 122 ? 30.243 -3.029 11.099 1.00 27.33 497 LEU A C 1
ATOM 995 O O . LEU A 1 122 ? 29.785 -2.636 10.027 1.00 24.38 497 LEU A O 1
ATOM 1000 N N . MET A 1 123 ? 29.743 -4.079 11.738 1.00 20.90 498 MET A N 1
ATOM 1001 C CA . MET A 1 123 ? 28.709 -4.872 11.082 1.00 27.50 498 MET A CA 1
ATOM 1002 C C . MET A 1 123 ? 27.313 -4.255 11.223 1.00 27.43 498 MET A C 1
ATOM 1003 O O . MET A 1 123 ? 26.922 -3.790 12.300 1.00 24.33 498 MET A O 1
ATOM 1008 N N . ASP A 1 124 ? 26.571 -4.259 10.124 1.00 29.34 499 ASP A N 1
ATOM 1009 C CA . ASP A 1 124 ? 25.160 -3.910 10.154 1.00 27.54 499 ASP A CA 1
ATOM 1010 C C . ASP A 1 124 ? 24.346 -5.151 10.511 1.00 34.64 499 ASP A C 1
ATOM 1011 O O . ASP A 1 124 ? 24.372 -6.158 9.797 1.00 33.42 499 ASP A O 1
ATOM 1016 N N . GLN A 1 125 ? 23.637 -5.083 11.632 1.00 31.61 500 GLN A N 1
ATOM 1017 C CA . GLN A 1 125 ? 22.792 -6.189 12.052 1.00 33.63 500 GLN A CA 1
ATOM 1018 C C . GLN A 1 125 ? 21.390 -6.111 11.442 1.00 39.53 500 GLN A C 1
ATOM 1019 O O . GLN A 1 125 ? 20.535 -6.949 11.729 1.00 41.48 500 GLN A O 1
ATOM 1025 N N . GLY A 1 126 ? 21.164 -5.116 10.591 1.00 34.84 501 GLY A N 1
ATOM 1026 C CA . GLY A 1 126 ? 19.884 -4.975 9.921 1.00 37.77 501 GLY A CA 1
ATOM 1027 C C . GLY A 1 126 ? 19.799 -5.913 8.736 1.00 45.35 501 GLY A C 1
ATOM 1028 O O . GLY A 1 126 ? 20.823 -6.401 8.252 1.00 46.76 501 GLY A O 1
ATOM 1029 N N . SER A 1 127 ? 18.583 -6.156 8.254 1.00 45.44 502 SER A N 1
ATOM 1030 C CA . SER A 1 127 ? 18.373 -7.118 7.172 1.00 44.86 502 SER A CA 1
ATOM 1031 C C . SER A 1 127 ? 19.044 -6.701 5.865 1.00 45.40 502 SER A C 1
ATOM 1032 O O . SER A 1 127 ? 19.317 -7.545 5.007 1.00 47.31 502 SER A O 1
ATOM 1035 N N . SER A 1 128 ? 19.323 -5.407 5.720 1.00 44.69 503 SER A N 1
ATOM 1036 C CA . SER A 1 128 ? 20.039 -4.911 4.542 1.00 43.66 503 SER A CA 1
ATOM 1037 C C . SER A 1 128 ? 21.534 -5.254 4.558 1.00 47.04 503 SER A C 1
ATOM 1038 O O . SER A 1 128 ? 22.185 -5.263 3.515 1.00 42.22 503 SER A O 1
ATOM 1041 N N . ARG A 1 129 ? 22.080 -5.526 5.740 1.00 44.09 504 ARG A N 1
ATOM 1042 C CA . ARG A 1 129 ? 23.494 -5.897 5.852 1.00 43.73 504 ARG A CA 1
ATOM 1043 C C . ARG A 1 129 ? 24.443 -4.887 5.190 1.00 41.36 504 ARG A C 1
ATOM 1044 O O . ARG A 1 129 ? 25.382 -5.282 4.500 1.00 39.42 504 ARG A O 1
ATOM 1052 N N . ARG A 1 130 ? 24.203 -3.595 5.401 1.00 39.18 505 ARG A N 1
ATOM 1053 C CA . ARG A 1 130 ? 25.083 -2.559 4.866 1.00 42.45 505 ARG A CA 1
ATOM 1054 C C . ARG A 1 130 ? 26.216 -2.270 5.852 1.00 38.54 505 ARG A C 1
ATOM 1055 O O . ARG A 1 130 ? 26.153 -1.317 6.629 1.00 37.34 505 ARG A O 1
ATOM 1063 N N . HIS A 1 131 ? 27.254 -3.096 5.808 1.00 38.47 506 HIS A N 1
ATOM 1064 C CA . HIS A 1 131 ? 28.355 -3.012 6.760 1.00 34.95 506 HIS A CA 1
ATOM 1065 C C . HIS A 1 131 ? 29.265 -1.829 6.461 1.00 31.65 506 HIS A C 1
ATOM 1066 O O . HIS A 1 131 ? 29.573 -1.548 5.302 1.00 33.85 506 HIS A O 1
ATOM 1073 N N . LEU A 1 132 ? 29.699 -1.129 7.505 1.00 32.85 507 LEU A N 1
ATOM 1074 C CA . LEU A 1 132 ? 30.610 -0.008 7.310 1.00 30.15 507 LEU A CA 1
ATOM 1075 C C . LEU A 1 132 ? 32.046 -0.504 7.372 1.00 32.32 507 LEU A C 1
ATOM 1076 O O . LEU A 1 132 ? 32.378 -1.343 8.206 1.00 32.74 507 LEU A O 1
ATOM 1081 N N . GLY A 1 133 ? 32.904 0.000 6.496 1.00 30.42 508 GLY A N 1
ATOM 1082 C CA . GLY A 1 133 ? 34.282 -0.448 6.540 1.00 32.33 508 GLY A CA 1
ATOM 1083 C C . GLY A 1 133 ? 35.246 0.327 5.683 1.00 32.66 508 GLY A C 1
ATOM 1084 O O . GLY A 1 133 ? 34.844 1.083 4.806 1.00 35.94 508 GLY A O 1
ATOM 1085 N N . ASP A 1 134 ? 36.534 0.145 5.949 1.00 32.38 509 ASP A N 1
ATOM 1086 C CA . ASP A 1 134 ? 37.566 0.680 5.083 1.00 27.05 509 ASP A CA 1
ATOM 1087 C C . ASP A 1 134 ? 38.800 -0.188 5.250 1.00 33.81 509 ASP A C 1
ATOM 1088 O O . ASP A 1 134 ? 38.914 -0.945 6.214 1.00 32.01 509 ASP A O 1
ATOM 1093 N N . ALA A 1 135 ? 39.710 -0.096 4.293 1.00 29.63 510 ALA A N 1
ATOM 1094 C CA . ALA A 1 135 ? 40.901 -0.924 4.282 1.00 30.21 510 ALA A CA 1
ATOM 1095 C C . ALA A 1 135 ? 42.104 -0.032 4.070 1.00 32.19 510 ALA A C 1
ATOM 1096 O O . ALA A 1 135 ? 41.977 1.067 3.537 1.00 31.15 510 ALA A O 1
ATOM 1098 N N . PHE A 1 136 ? 43.266 -0.493 4.515 1.00 30.97 511 PHE A N 1
ATOM 1099 C CA . PHE A 1 136 ? 44.516 0.211 4.250 1.00 35.44 511 PHE A CA 1
ATOM 1100 C C . PHE A 1 136 ? 45.674 -0.759 4.096 1.00 33.61 511 PHE A C 1
ATOM 1101 O O . PHE A 1 136 ? 45.635 -1.875 4.618 1.00 30.22 511 PHE A O 1
ATOM 1109 N N . LYS A 1 137 ? 46.685 -0.318 3.352 1.00 33.48 512 LYS A N 1
ATOM 1110 C CA . LYS A 1 137 ? 47.955 -1.007 3.234 1.00 31.32 512 LYS A CA 1
ATOM 1111 C C . LYS A 1 137 ? 48.884 -0.382 4.242 1.00 31.14 512 LYS A C 1
ATOM 1112 O O . LYS A 1 137 ? 49.173 0.800 4.149 1.00 37.71 512 LYS A O 1
ATOM 1118 N N . PRO A 1 138 ? 49.367 -1.170 5.212 1.00 31.64 513 PRO A N 1
ATOM 1119 C CA . PRO A 1 138 ? 50.151 -0.552 6.286 1.00 33.61 513 PRO A CA 1
ATOM 1120 C C . PRO A 1 138 ? 51.323 0.257 5.736 1.00 36.46 513 PRO A C 1
ATOM 1121 O O . PRO A 1 138 ? 52.012 -0.197 4.817 1.00 33.22 513 PRO A O 1
ATOM 1125 N N . ASP A 1 139 ? 51.533 1.447 6.290 1.00 35.27 514 ASP A N 1
ATOM 1126 C CA . ASP A 1 139 ? 52.692 2.252 5.932 1.00 40.51 514 ASP A CA 1
ATOM 1127 C C . ASP A 1 139 ? 53.947 1.680 6.592 1.00 38.43 514 ASP A C 1
ATOM 1128 O O . ASP A 1 139 ? 54.042 1.640 7.819 1.00 37.44 514 ASP A O 1
ATOM 1133 N N . PRO A 1 140 ? 54.909 1.232 5.770 1.00 37.63 515 PRO A N 1
ATOM 1134 C CA . PRO A 1 140 ? 56.182 0.617 6.174 1.00 39.66 515 PRO A CA 1
ATOM 1135 C C . PRO A 1 140 ? 57.001 1.480 7.124 1.00 40.12 515 PRO A C 1
ATOM 1136 O O . PRO A 1 140 ? 57.808 0.941 7.889 1.00 40.05 515 PRO A O 1
ATOM 1140 N N . ASN A 1 141 ? 56.805 2.794 7.075 1.00 40.04 516 ASN A N 1
ATOM 1141 C CA . ASN A 1 141 ? 57.590 3.707 7.905 1.00 44.60 516 ASN A CA 1
ATOM 1142 C C . ASN A 1 141 ? 56.911 4.042 9.223 1.00 43.22 516 ASN A C 1
ATOM 1143 O O . ASN A 1 141 ? 57.478 4.749 10.060 1.00 45.13 516 ASN A O 1
ATOM 1148 N N . SER A 1 142 ? 55.697 3.539 9.407 1.00 36.41 517 SER A N 1
ATOM 1149 C CA . SER A 1 142 ? 55.017 3.707 10.680 1.00 34.53 517 SER A CA 1
ATOM 1150 C C . SER A 1 142 ? 55.514 2.714 11.728 1.00 34.63 517 SER A C 1
ATOM 1151 O O . SER A 1 142 ? 55.607 1.504 11.483 1.00 32.04 517 SER A O 1
ATOM 1154 N N . SER A 1 143 ? 55.793 3.232 12.911 1.00 29.54 518 SER A N 1
ATOM 1155 C CA . SER A 1 143 ? 56.198 2.401 14.025 1.00 32.25 518 SER A CA 1
ATOM 1156 C C . SER A 1 143 ? 55.093 1.415 14.462 1.00 33.52 518 SER A C 1
ATOM 1157 O O . SER A 1 143 ? 55.338 0.511 15.269 1.00 33.27 518 SER A O 1
ATOM 1160 N N . SER A 1 144 ? 53.881 1.597 13.941 1.00 29.33 519 SER A N 1
ATOM 1161 C CA . SER A 1 144 ? 52.769 0.692 14.238 1.00 29.74 519 SER A CA 1
ATOM 1162 C C . SER A 1 144 ? 53.043 -0.721 13.731 1.00 29.17 519 SER A C 1
ATOM 1163 O O . SER A 1 144 ? 52.431 -1.693 14.180 1.00 27.54 519 SER A O 1
ATOM 1166 N N . PHE A 1 145 ? 53.954 -0.823 12.771 1.00 25.58 520 PHE A N 1
ATOM 1167 C CA . PHE A 1 145 ? 54.130 -2.056 12.040 1.00 28.40 520 PHE A CA 1
ATOM 1168 C C . PHE A 1 145 ? 55.552 -2.589 12.151 1.00 28.48 520 PHE A C 1
ATOM 1169 O O . PHE A 1 145 ? 55.941 -3.510 11.437 1.00 30.34 520 PHE A O 1
ATOM 1177 N N . LYS A 1 146 ? 56.311 -2.006 13.072 1.00 28.51 521 LYS A N 1
ATOM 1178 C CA . LYS A 1 146 ? 57.668 -2.448 13.354 1.00 33.08 521 LYS A CA 1
ATOM 1179 C C . LYS A 1 146 ? 57.586 -3.782 14.073 1.00 30.53 521 LYS A C 1
ATOM 1180 O O . LYS A 1 146 ? 56.545 -4.119 14.635 1.00 31.48 521 LYS A O 1
ATOM 1186 N N . LYS A 1 147 ? 58.689 -4.523 14.092 1.00 31.46 522 LYS A N 1
ATOM 1187 C CA . LYS A 1 147 ? 58.775 -5.696 14.946 1.00 30.01 522 LYS A CA 1
ATOM 1188 C C . LYS A 1 147 ? 58.570 -5.273 16.410 1.00 32.73 522 LYS A C 1
ATOM 1189 O O . LYS A 1 147 ? 59.277 -4.405 16.914 1.00 31.19 522 LYS A O 1
ATOM 1195 N N . PRO A 1 148 ? 57.577 -5.872 17.093 1.00 27.33 523 PRO A N 1
ATOM 1196 C CA . PRO A 1 148 ? 57.269 -5.470 18.467 1.00 29.64 523 PRO A CA 1
ATOM 1197 C C . PRO A 1 148 ? 58.432 -5.621 19.449 1.00 39.21 523 PRO A C 1
ATOM 1198 O O . PRO A 1 148 ? 59.142 -6.632 19.457 1.00 33.27 523 PRO A O 1
ATOM 1202 N N . THR A 1 149 ? 58.609 -4.600 20.281 1.00 33.62 524 THR A N 1
ATOM 1203 C CA . THR A 1 149 ? 59.596 -4.626 21.347 1.00 36.61 524 THR A CA 1
ATOM 1204 C C . THR A 1 149 ? 58.872 -4.694 22.692 1.00 39.29 524 THR A C 1
ATOM 1205 O O . THR A 1 149 ? 59.346 -5.313 23.632 1.00 43.08 524 THR A O 1
ATOM 1209 N N . GLY A 1 150 ? 57.708 -4.061 22.772 1.00 40.53 525 GLY A N 1
ATOM 1210 C CA . GLY A 1 150 ? 56.870 -4.158 23.952 1.00 39.69 525 GLY A CA 1
ATOM 1211 C C . GLY A 1 150 ? 55.760 -5.139 23.653 1.00 45.96 525 GLY A C 1
ATOM 1212 O O . GLY A 1 150 ? 55.734 -5.720 22.571 1.00 41.99 525 GLY A O 1
ATOM 1213 N N . GLU A 1 151 ? 54.839 -5.324 24.592 1.00 40.24 526 GLU A N 1
ATOM 1214 C CA . GLU A 1 151 ? 53.735 -6.254 24.385 1.00 41.74 526 GLU A CA 1
ATOM 1215 C C . GLU A 1 151 ? 52.861 -5.871 23.194 1.00 41.39 526 GLU A C 1
ATOM 1216 O O . GLU A 1 151 ? 52.429 -6.747 22.446 1.00 37.49 526 GLU A O 1
ATOM 1222 N N . MET A 1 152 ? 52.601 -4.573 23.022 1.00 38.96 527 MET A N 1
ATOM 1223 C CA . MET A 1 152 ? 51.795 -4.087 21.891 1.00 37.57 527 MET A CA 1
ATOM 1224 C C . MET A 1 152 ? 52.425 -2.885 21.192 1.00 38.67 527 MET A C 1
ATOM 1225 O O . MET A 1 152 ? 52.882 -1.944 21.848 1.00 37.90 527 MET A O 1
ATOM 1230 N N . ASN A 1 153 ? 52.457 -2.915 19.864 1.00 30.80 528 ASN A N 1
ATOM 1231 C CA . ASN A 1 153 ? 52.787 -1.715 19.105 1.00 28.48 528 ASN A CA 1
ATOM 1232 C C . ASN A 1 153 ? 51.712 -0.645 19.293 1.00 32.57 528 ASN A C 1
ATOM 1233 O O . ASN A 1 153 ? 50.639 -0.906 19.845 1.00 31.21 528 ASN A O 1
ATOM 1238 N N . ILE A 1 154 ? 51.999 0.560 18.817 1.00 29.75 529 ILE A N 1
ATOM 1239 C CA . ILE A 1 154 ? 51.021 1.630 18.830 1.00 28.22 529 ILE A CA 1
ATOM 1240 C C . ILE A 1 154 ? 49.933 1.320 17.813 1.00 28.30 529 ILE A C 1
ATOM 1241 O O . ILE A 1 154 ? 50.224 0.903 16.687 1.00 28.28 529 ILE A O 1
ATOM 1246 N N . ALA A 1 155 ? 48.680 1.497 18.224 1.00 26.42 530 ALA A N 1
ATOM 1247 C CA . ALA A 1 155 ? 47.540 1.206 17.367 1.00 25.33 530 ALA A CA 1
ATOM 1248 C C . ALA A 1 155 ? 47.499 2.156 16.190 1.00 27.90 530 ALA A C 1
ATOM 1249 O O . ALA A 1 155 ? 47.996 3.270 16.256 1.00 32.17 530 ALA A O 1
ATOM 1251 N N . SER A 1 156 ? 46.905 1.709 15.100 1.00 26.32 531 SER A N 1
ATOM 1252 C CA . SER A 1 156 ? 46.802 2.554 13.931 1.00 30.78 531 SER A CA 1
ATOM 1253 C C . SER A 1 156 ? 45.492 2.256 13.213 1.00 27.49 531 SER A C 1
ATOM 1254 O O . SER A 1 156 ? 45.096 1.105 13.108 1.00 24.49 531 SER A O 1
ATOM 1257 N N . GLY A 1 157 ? 44.805 3.296 12.748 1.00 28.07 532 GLY A N 1
ATOM 1258 C CA . GLY A 1 157 ? 43.558 3.112 12.028 1.00 28.14 532 GLY A CA 1
ATOM 1259 C C . GLY A 1 157 ? 42.738 4.378 11.808 1.00 30.48 532 GLY A C 1
ATOM 1260 O O . GLY A 1 157 ? 43.208 5.338 11.199 1.00 29.37 532 GLY A O 1
ATOM 1261 N N . CYS A 1 158 ? 41.514 4.387 12.335 1.00 29.01 533 CYS A N 1
ATOM 1262 C CA . CYS A 1 158 ? 40.504 5.340 11.894 1.00 27.25 533 CYS A CA 1
ATOM 1263 C C . CYS A 1 158 ? 39.803 6.095 13.024 1.00 23.90 533 CYS A C 1
ATOM 1264 O O . CYS A 1 158 ? 38.825 5.606 13.583 1.00 24.86 533 CYS A O 1
ATOM 1267 N N . PRO A 1 159 ? 40.295 7.300 13.357 1.00 28.28 534 PRO A N 1
ATOM 1268 C CA . PRO A 1 159 ? 39.696 8.147 14.406 1.00 28.36 534 PRO A CA 1
ATOM 1269 C C . PRO A 1 159 ? 38.262 8.570 14.069 1.00 26.70 534 PRO A C 1
ATOM 1270 O O . PRO A 1 159 ? 37.436 8.775 14.969 1.00 25.22 534 PRO A O 1
ATOM 1274 N N . VAL A 1 160 ? 37.957 8.702 12.783 1.00 23.70 535 VAL A N 1
ATOM 1275 C CA . VAL A 1 160 ? 36.601 9.083 12.395 1.00 22.66 535 VAL A CA 1
ATOM 1276 C C . VAL A 1 160 ? 35.899 7.963 11.633 1.00 27.97 535 VAL A C 1
ATOM 1277 O O . VAL A 1 160 ? 35.256 8.187 10.608 1.00 26.44 535 VAL A O 1
ATOM 1281 N N . PHE A 1 161 ? 36.014 6.747 12.149 1.00 28.22 536 PHE A N 1
ATOM 1282 C CA .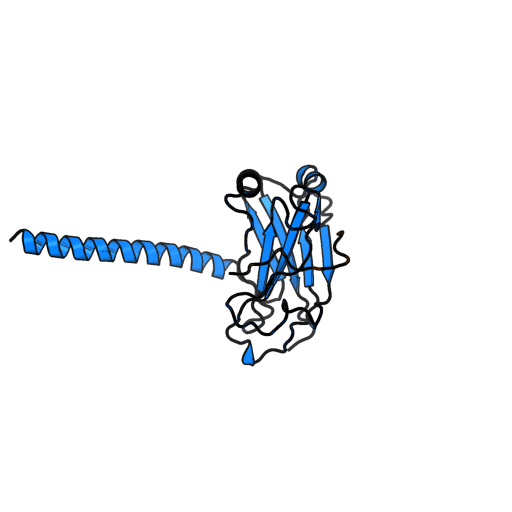 PHE A 1 161 ? 35.446 5.590 11.468 1.00 25.89 536 PHE A CA 1
ATOM 1283 C C . PHE A 1 161 ? 33.956 5.736 11.148 1.00 27.60 536 PHE A C 1
ATOM 1284 O O . PHE A 1 161 ? 33.533 5.547 10.007 1.00 31.55 536 PHE A O 1
ATOM 1292 N N . VAL A 1 162 ? 33.155 6.051 12.155 1.00 23.33 537 VAL A N 1
ATOM 1293 C CA . VAL A 1 162 ? 31.744 6.328 11.921 1.00 25.16 537 VAL A CA 1
ATOM 1294 C C . VAL A 1 162 ? 31.253 7.359 12.926 1.00 26.95 537 VAL A C 1
ATOM 1295 O O . VAL A 1 162 ? 31.634 7.308 14.099 1.00 25.53 537 VAL A O 1
ATOM 1299 N N . ALA A 1 163 ? 30.430 8.302 12.467 1.00 25.85 538 ALA A N 1
ATOM 1300 C CA . ALA A 1 163 ? 29.829 9.287 13.364 1.00 26.20 538 ALA A CA 1
ATOM 1301 C C . ALA A 1 163 ? 28.945 8.576 14.380 1.00 29.51 538 ALA A C 1
ATOM 1302 O O . ALA A 1 163 ? 28.282 7.586 14.062 1.00 32.65 538 ALA A O 1
ATOM 1304 N N . GLN A 1 164 ? 28.946 9.063 15.610 1.00 28.56 539 GLN A N 1
ATOM 1305 C CA . GLN A 1 164 ? 28.166 8.419 16.656 1.00 37.08 539 GLN A CA 1
ATOM 1306 C C . GLN A 1 164 ? 26.677 8.438 16.345 1.00 36.48 539 GLN A C 1
ATOM 1307 O O . GLN A 1 164 ? 25.965 7.499 16.680 1.00 36.03 539 GLN A O 1
ATOM 1313 N N . THR A 1 165 ? 26.226 9.506 15.691 1.00 34.75 540 THR A N 1
ATOM 1314 C CA . THR A 1 165 ? 24.826 9.647 15.301 1.00 39.31 540 THR A CA 1
ATOM 1315 C C . THR A 1 165 ? 24.439 8.590 14.279 1.00 39.06 540 THR A C 1
ATOM 1316 O O . THR A 1 165 ? 23.445 7.886 14.452 1.00 39.60 540 THR A O 1
ATOM 1320 N N . VAL A 1 166 ? 25.220 8.490 13.206 1.00 35.47 541 VAL A N 1
ATOM 1321 C CA . VAL A 1 166 ? 25.001 7.456 12.206 1.00 32.71 541 VAL A CA 1
ATOM 1322 C C . VAL A 1 166 ? 24.933 6.083 12.870 1.00 37.80 541 VAL A C 1
ATOM 1323 O O . VAL A 1 166 ? 24.004 5.306 12.642 1.00 40.28 541 VAL A O 1
ATOM 1327 N N . LEU A 1 167 ? 25.921 5.800 13.704 1.00 33.59 542 LEU A N 1
ATOM 1328 C CA . LEU A 1 167 ? 25.986 4.538 14.414 1.00 34.38 542 LEU A CA 1
ATOM 1329 C C . LEU A 1 167 ? 24.708 4.270 15.197 1.00 38.61 542 LEU A C 1
ATOM 1330 O O . LEU A 1 167 ? 24.056 3.244 15.008 1.00 40.31 542 LEU A O 1
ATOM 1335 N N . GLU A 1 168 ? 24.354 5.195 16.080 1.00 39.61 543 GLU A N 1
ATOM 1336 C CA . GLU A 1 168 ? 23.291 4.944 17.048 1.00 36.24 543 GLU A CA 1
ATOM 1337 C C . GLU A 1 168 ? 21.891 5.000 16.459 1.00 39.02 543 GLU A C 1
ATOM 1338 O O . GLU A 1 168 ? 20.960 4.404 17.004 1.00 42.11 543 GLU A O 1
ATOM 1344 N N . ASN A 1 169 ? 21.748 5.683 15.331 1.00 39.49 544 ASN A N 1
ATOM 1345 C CA . ASN A 1 169 ? 20.444 5.795 14.685 1.00 44.80 544 ASN A CA 1
ATOM 1346 C C . ASN A 1 169 ? 20.191 4.765 13.585 1.00 44.59 544 ASN A C 1
ATOM 1347 O O . ASN A 1 169 ? 19.125 4.758 12.968 1.00 47.93 544 ASN A O 1
ATOM 1352 N N . GLY A 1 170 ? 21.164 3.894 13.347 1.00 39.23 545 GLY A N 1
ATOM 1353 C CA . GLY A 1 170 ? 21.049 2.899 12.296 1.00 34.08 545 GLY A CA 1
ATOM 1354 C C . GLY A 1 170 ? 20.729 1.536 12.878 1.00 39.19 545 GLY A C 1
ATOM 1355 O O . GLY A 1 170 ? 20.188 1.433 13.979 1.00 41.32 545 GLY A O 1
ATOM 1356 N N . THR A 1 171 ? 21.076 0.484 12.145 1.00 41.03 546 THR A N 1
ATOM 1357 C CA . THR A 1 171 ? 20.804 -0.875 12.597 1.00 39.29 546 THR A CA 1
ATOM 1358 C C . THR A 1 171 ? 22.084 -1.611 12.985 1.00 36.29 546 THR A C 1
ATOM 1359 O O . THR A 1 171 ? 22.130 -2.839 12.977 1.00 38.19 546 THR A O 1
ATOM 1363 N N . TYR A 1 172 ? 23.123 -0.858 13.328 1.00 31.78 547 TYR A N 1
ATOM 1364 C CA . TYR A 1 172 ? 24.390 -1.464 13.713 1.00 30.00 547 TYR A CA 1
ATOM 1365 C C . TYR A 1 172 ? 24.285 -1.975 15.137 1.00 32.41 547 TYR A C 1
ATOM 1366 O O . TYR A 1 172 ? 24.860 -3.002 15.490 1.00 36.87 547 TYR A O 1
ATOM 1375 N N . ILE A 1 173 ? 23.524 -1.262 15.951 1.00 28.67 548 ILE A N 1
ATOM 1376 C CA . ILE A 1 173 ? 23.339 -1.652 17.342 1.00 33.02 548 ILE A CA 1
ATOM 1377 C C . ILE A 1 173 ? 22.035 -2.426 17.457 1.00 36.96 548 ILE A C 1
ATOM 1378 O O . ILE A 1 173 ? 20.997 -1.966 16.992 1.00 38.64 548 ILE A O 1
ATOM 1383 N N . LYS A 1 174 ? 22.096 -3.616 18.044 1.00 37.60 549 LYS A N 1
ATOM 1384 C CA . LYS A 1 174 ? 20.900 -4.416 18.259 1.00 34.69 549 LYS A CA 1
ATOM 1385 C C . LYS A 1 174 ? 21.071 -5.191 19.553 1.00 41.47 549 LYS A C 1
ATOM 1386 O O . LYS A 1 174 ? 22.129 -5.767 19.799 1.00 36.95 549 LYS A O 1
ATOM 1392 N N . ASP A 1 175 ? 20.041 -5.179 20.395 1.00 41.09 550 ASP A N 1
ATOM 1393 C CA . ASP A 1 175 ? 20.137 -5.798 21.717 1.00 39.86 550 ASP A CA 1
ATOM 1394 C C . ASP A 1 175 ? 21.344 -5.277 22.491 1.00 37.97 550 ASP A C 1
ATOM 1395 O O . ASP A 1 175 ? 22.000 -6.014 23.234 1.00 39.24 550 ASP A O 1
ATOM 1400 N N . ASP A 1 176 ? 21.622 -3.991 22.307 1.00 38.95 551 ASP A N 1
ATOM 1401 C CA . ASP A 1 176 ? 22.668 -3.301 23.050 1.00 39.84 551 ASP A CA 1
ATOM 1402 C C . ASP A 1 176 ? 24.060 -3.894 22.815 1.00 31.62 551 ASP A C 1
ATOM 1403 O O . ASP A 1 176 ? 24.885 -3.975 23.727 1.00 29.02 551 ASP A O 1
ATOM 1408 N N . THR A 1 177 ? 24.319 -4.269 21.569 1.00 33.59 552 THR A N 1
ATOM 1409 C CA . THR A 1 177 ? 25.536 -4.966 21.207 1.00 31.04 552 THR A CA 1
ATOM 1410 C C . THR A 1 177 ? 25.980 -4.504 19.836 1.00 28.10 552 THR A C 1
ATOM 1411 O O . THR A 1 177 ? 25.149 -4.236 18.973 1.00 29.03 552 THR A O 1
ATOM 1415 N N . ILE A 1 178 ? 27.288 -4.429 19.617 1.00 24.64 553 ILE A N 1
ATOM 1416 C CA . ILE A 1 178 ? 27.779 -4.209 18.265 1.00 24.25 553 ILE A CA 1
ATOM 1417 C C . ILE A 1 178 ? 28.793 -5.271 17.907 1.00 24.05 553 ILE A C 1
ATOM 1418 O O . ILE A 1 178 ? 29.367 -5.924 18.778 1.00 26.56 553 ILE A O 1
ATOM 1423 N N . PHE A 1 179 ? 29.000 -5.452 16.615 1.00 23.61 554 PHE A N 1
ATOM 1424 C CA . PHE A 1 179 ? 29.968 -6.413 16.141 1.00 24.12 554 PHE A CA 1
ATOM 1425 C C . PHE A 1 179 ? 30.979 -5.698 15.269 1.00 28.66 554 PHE A C 1
ATOM 1426 O O . PHE A 1 179 ? 30.626 -5.067 14.258 1.00 25.39 554 PHE A O 1
ATOM 1434 N N . ILE A 1 180 ? 32.240 -5.800 15.662 1.00 23.85 555 ILE A N 1
ATOM 1435 C CA . ILE A 1 180 ? 33.326 -5.290 14.842 1.00 22.14 555 ILE A CA 1
ATOM 1436 C C . ILE A 1 180 ? 34.016 -6.455 14.130 1.00 24.47 555 ILE A C 1
ATOM 1437 O O . ILE A 1 180 ? 34.159 -7.552 14.687 1.00 25.00 555 ILE A O 1
ATOM 1442 N N . LYS A 1 181 ? 34.421 -6.230 12.889 1.00 20.70 556 LYS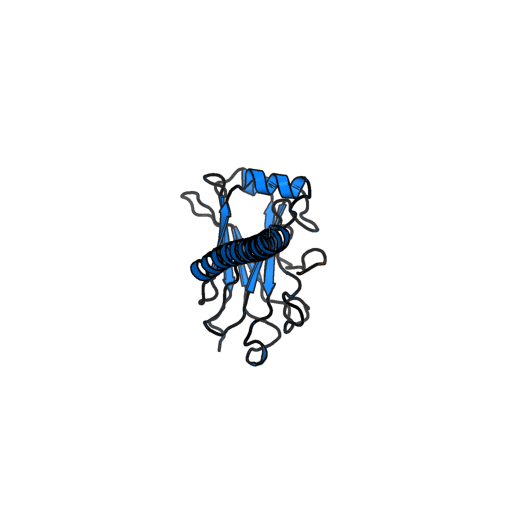 A N 1
ATOM 1443 C CA . LYS A 1 181 ? 35.115 -7.257 12.133 1.00 21.57 556 LYS A CA 1
ATOM 1444 C C . LYS A 1 181 ? 36.398 -6.690 11.558 1.00 22.50 556 LYS A C 1
ATOM 1445 O O . LYS A 1 181 ? 36.413 -5.571 11.060 1.00 24.51 556 LYS A O 1
ATOM 1451 N N . VAL A 1 182 ? 37.476 -7.465 11.659 1.00 21.32 557 VAL A N 1
ATOM 1452 C CA . VAL A 1 182 ? 38.759 -7.104 11.059 1.00 20.33 557 VAL A CA 1
ATOM 1453 C C . VAL A 1 182 ? 39.219 -8.234 10.131 1.00 25.27 557 VAL A C 1
ATOM 1454 O O . VAL A 1 182 ? 39.166 -9.413 10.488 1.00 22.55 557 VAL A O 1
ATOM 1458 N N . ILE A 1 183 ? 39.647 -7.877 8.931 1.00 21.84 558 ILE A N 1
ATOM 1459 C CA . ILE A 1 183 ? 40.133 -8.875 7.999 1.00 19.95 558 ILE A CA 1
ATOM 1460 C C . ILE A 1 183 ? 41.554 -8.515 7.607 1.00 25.27 558 ILE A C 1
ATOM 1461 O O . ILE A 1 183 ? 41.820 -7.414 7.128 1.00 21.57 558 ILE A O 1
ATOM 1466 N N . VAL A 1 184 ? 42.479 -9.429 7.877 1.00 19.70 559 VAL A N 1
ATOM 1467 C CA . VAL A 1 184 ? 43.861 -9.224 7.505 1.00 22.77 559 VAL A CA 1
ATOM 1468 C C . VAL A 1 184 ? 44.143 -10.161 6.361 1.00 24.71 559 VAL A C 1
ATOM 1469 O O . VAL A 1 184 ? 43.857 -11.350 6.442 1.00 25.77 559 VAL A O 1
ATOM 1473 N N . ASP A 1 185 ? 44.670 -9.623 5.274 1.00 23.53 560 ASP A N 1
ATOM 1474 C CA . ASP A 1 185 ? 44.983 -10.453 4.128 1.00 28.50 560 ASP A CA 1
ATOM 1475 C C . ASP A 1 185 ? 46.125 -11.398 4.488 1.00 30.45 560 ASP A C 1
ATOM 1476 O O . ASP A 1 185 ? 47.171 -10.952 4.958 1.00 30.41 560 ASP A O 1
ATOM 1481 N N . THR A 1 186 ? 45.919 -12.697 4.295 1.00 29.73 561 THR A N 1
ATOM 1482 C CA . THR A 1 186 ? 46.958 -13.684 4.597 1.00 40.11 561 THR A CA 1
ATOM 1483 C C . THR A 1 186 ? 47.470 -14.395 3.346 1.00 45.70 561 THR A C 1
ATOM 1484 O O . THR A 1 186 ? 48.460 -15.117 3.406 1.00 47.10 561 THR A O 1
ATOM 1488 N N . SER A 1 187 ? 46.787 -14.191 2.223 1.00 49.19 562 SER A N 1
ATOM 1489 C CA . SER A 1 187 ? 47.111 -14.875 0.969 1.00 52.53 562 SER A CA 1
ATOM 1490 C C . SER A 1 187 ? 48.556 -14.630 0.575 1.00 57.24 562 SER A C 1
ATOM 1491 O O . SER A 1 187 ? 49.160 -15.420 -0.149 1.00 60.73 562 SER A O 1
ATOM 1494 N N . ASP A 1 188 ? 49.101 -13.531 1.077 1.00 57.71 563 ASP A N 1
ATOM 1495 C CA . ASP A 1 188 ? 50.450 -13.102 0.752 1.00 60.52 563 ASP A CA 1
ATOM 1496 C C . ASP A 1 188 ? 51.539 -14.067 1.220 1.00 61.39 563 ASP A C 1
ATOM 1497 O O . ASP A 1 188 ? 52.650 -14.046 0.696 1.00 61.77 563 ASP A O 1
ATOM 1502 N N . LEU A 1 189 ? 51.225 -14.907 2.202 1.00 61.57 564 LEU A N 1
ATOM 1503 C CA . LEU A 1 189 ? 52.256 -15.692 2.879 1.00 61.42 564 LEU A CA 1
ATOM 1504 C C . LEU A 1 189 ? 51.798 -17.099 3.317 1.00 73.31 564 LEU A C 1
ATOM 1505 O O . LEU A 1 189 ? 50.657 -17.487 3.063 1.00 74.68 564 LEU A O 1
ATOM 1510 N N . PRO A 1 190 ? 52.695 -17.880 3.954 1.00 71.40 565 PRO A N 1
ATOM 1511 C CA . PRO A 1 190 ? 54.100 -17.569 4.255 1.00 70.66 565 PRO A CA 1
ATOM 1512 C C . PRO A 1 190 ? 54.960 -17.509 2.992 1.00 75.24 565 PRO A C 1
ATOM 1513 O O . PRO A 1 190 ? 55.653 -16.512 2.777 1.00 74.53 565 PRO A O 1
ATOM 1517 N N . PRO B 2 1 ? 34.870 4.573 7.192 1.00 46.29 138 PRO B N 1
ATOM 1518 C C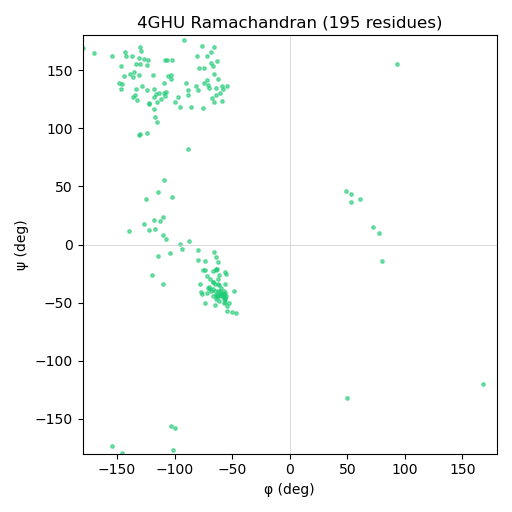A . PRO B 2 1 ? 34.545 4.994 5.827 1.00 63.03 138 PRO B CA 1
ATOM 1519 C C . PRO B 2 1 ? 35.187 6.330 5.466 1.00 63.48 138 PRO B C 1
ATOM 1520 O O . PRO B 2 1 ? 35.423 6.616 4.286 1.00 70.48 138 PRO B O 1
ATOM 1524 N N . SER B 2 2 ? 35.462 7.141 6.479 1.00 59.66 139 SER B N 1
ATOM 1525 C CA . SER B 2 2 ? 36.198 8.376 6.273 1.00 63.00 139 SER B CA 1
ATOM 1526 C C . SER B 2 2 ? 37.642 8.149 6.720 1.00 66.21 139 SER B C 1
ATOM 1527 O O . SER B 2 2 ? 38.260 9.018 7.343 1.00 60.17 139 SER B O 1
ATOM 1530 N N . CYS B 2 3 ? 38.169 6.970 6.392 1.00 65.71 140 CYS B N 1
ATOM 1531 C CA . CYS B 2 3 ? 39.520 6.587 6.784 1.00 59.63 140 CYS B CA 1
ATOM 1532 C C . CYS B 2 3 ? 40.482 6.550 5.597 1.00 59.80 140 CYS B C 1
ATOM 1533 O O . CYS B 2 3 ? 41.132 5.532 5.361 1.00 55.75 140 CYS B O 1
ATOM 1536 N N . PRO B 2 4 ? 40.590 7.664 4.852 1.00 61.07 141 PRO B N 1
ATOM 1537 C CA . PRO B 2 4 ? 41.488 7.693 3.694 1.00 60.24 141 PRO B CA 1
ATOM 1538 C C . PRO B 2 4 ? 42.922 7.723 4.170 1.00 59.07 141 PRO B C 1
ATOM 1539 O O . PRO B 2 4 ? 43.827 7.261 3.470 1.00 63.78 141 PRO B O 1
ATOM 1543 N N . LYS B 2 5 ? 43.117 8.268 5.366 1.00 58.64 142 LYS B N 1
ATOM 1544 C CA . LYS B 2 5 ? 44.437 8.335 5.976 1.00 60.37 142 LYS B CA 1
ATOM 1545 C C . LYS B 2 5 ? 44.459 7.672 7.351 1.00 49.97 142 LYS B C 1
ATOM 1546 O O . LYS B 2 5 ? 44.111 8.297 8.353 1.00 48.48 142 LYS B O 1
ATOM 1552 N N . PRO B 2 6 ? 44.874 6.399 7.404 1.00 40.23 143 PRO B N 1
ATOM 1553 C CA . PRO B 2 6 ? 45.013 5.717 8.695 1.00 38.90 143 PRO B CA 1
ATOM 1554 C C . PRO B 2 6 ? 46.081 6.381 9.552 1.00 37.92 143 PRO B C 1
ATOM 1555 O O . PRO B 2 6 ? 47.194 6.597 9.078 1.00 36.40 143 PRO B O 1
ATOM 1559 N N . VAL B 2 7 ? 45.744 6.715 10.793 1.00 32.06 144 VAL B N 1
ATOM 1560 C CA . VAL B 2 7 ? 46.728 7.299 11.700 1.00 31.53 144 VAL B CA 1
ATOM 1561 C C . VAL B 2 7 ? 46.730 6.575 13.041 1.00 31.25 144 VAL B C 1
ATOM 1562 O O . VAL B 2 7 ? 45.851 5.755 13.321 1.00 30.02 144 VAL B O 1
ATOM 1566 N N . GLN B 2 8 ? 47.715 6.890 13.867 1.00 25.81 145 GLN B N 1
ATOM 1567 C CA . GLN B 2 8 ? 47.831 6.300 15.190 1.00 29.84 145 GLN B CA 1
ATOM 1568 C C . GLN B 2 8 ? 46.808 6.881 16.166 1.00 36.37 145 GLN B C 1
ATOM 1569 O O . GLN B 2 8 ? 46.359 8.024 15.995 1.00 33.88 145 GLN B O 1
ATOM 1575 N N . ASP B 2 9 ? 46.402 6.095 17.166 1.00 27.35 146 ASP B N 1
ATOM 1576 C CA . ASP B 2 9 ? 45.592 6.670 18.230 1.00 33.45 146 ASP B CA 1
ATOM 1577 C C . ASP B 2 9 ? 46.527 7.483 19.110 1.00 39.45 146 ASP B C 1
ATOM 1578 O O . ASP B 2 9 ? 47.737 7.337 19.031 1.00 40.62 146 ASP B O 1
ATOM 1583 N N A THR B 2 10 ? 45.949 8.323 19.965 0.52 42.15 147 THR B N 1
ATOM 1584 N N B THR B 2 10 ? 45.973 8.349 19.941 0.48 42.27 147 THR B N 1
ATOM 1585 C CA A THR B 2 10 ? 46.710 9.320 20.716 0.52 43.32 147 THR B CA 1
ATOM 1586 C CA B THR B 2 10 ? 46.810 9.253 20.712 0.48 43.33 147 THR B CA 1
ATOM 1587 C C A THR B 2 10 ? 47.616 8.761 21.819 0.52 46.12 147 THR B C 1
ATOM 1588 C C B THR B 2 10 ? 47.240 8.635 22.040 0.48 46.20 147 THR B C 1
ATOM 1589 O O A THR B 2 10 ? 47.244 8.751 22.991 0.52 48.37 147 THR B O 1
ATOM 1590 O O B THR B 2 10 ? 47.868 9.291 22.869 0.48 47.55 147 THR B O 1
ATOM 1597 N N A GLN B 2 11 ? 48.796 8.291 21.418 0.52 49.83 148 GLN B N 1
ATOM 1598 N N B GLN B 2 11 ? 46.926 7.355 22.216 0.48 44.21 148 GLN B N 1
ATOM 1599 C CA A GLN B 2 11 ? 49.900 7.951 22.327 0.52 51.47 148 GLN B CA 1
ATOM 1600 C CA B GLN B 2 11 ? 47.127 6.684 23.497 0.48 46.79 148 GLN B CA 1
ATOM 1601 C C A GLN B 2 11 ? 50.101 6.469 22.711 0.52 52.05 148 GLN B C 1
ATOM 1602 C C B GLN B 2 11 ? 48.217 5.609 23.463 0.48 50.39 148 GLN B C 1
ATOM 1603 O O A GLN B 2 11 ? 50.925 5.785 22.100 0.52 50.37 148 GLN B O 1
ATOM 1604 O O B GLN B 2 11 ? 48.664 5.209 22.382 0.48 47.78 148 GLN B O 1
ATOM 1615 N N A PRO B 2 12 ? 49.335 5.976 23.709 0.52 53.42 149 PRO B N 1
ATOM 1616 N N B PRO B 2 12 ? 48.647 5.145 24.654 0.48 52.67 149 PRO B N 1
ATOM 1617 C CA A PRO B 2 12 ? 49.758 4.907 24.622 0.52 53.02 149 PRO B CA 1
ATOM 1618 C CA B PRO B 2 12 ? 49.752 4.192 24.800 0.48 53.03 149 PRO B CA 1
ATOM 1619 C C A PRO B 2 12 ? 49.226 3.483 24.356 0.52 51.30 149 PRO B C 1
ATOM 1620 C C B PRO B 2 12 ? 49.277 2.740 24.752 0.48 52.04 149 PRO B C 1
ATOM 1621 O O A PRO B 2 12 ? 48.018 3.255 24.421 0.52 48.93 149 PRO B O 1
ATOM 1622 O O B PRO B 2 12 ? 48.386 2.367 25.525 0.48 49.76 149 PRO B O 1
ATOM 1629 N N A PRO B 2 13 ? 50.137 2.531 24.080 0.52 51.88 150 PRO B N 1
ATOM 1630 N N B PRO B 2 13 ? 49.870 1.936 23.851 0.48 52.26 150 PRO B N 1
ATOM 1631 C CA A PRO B 2 13 ? 49.851 1.090 23.974 0.52 51.67 150 PRO B CA 1
ATOM 1632 C CA B PRO B 2 13 ? 49.578 0.516 23.635 0.48 49.77 150 PRO B CA 1
ATOM 1633 C C A PRO B 2 13 ? 49.476 0.466 25.325 0.52 53.20 150 PRO B C 1
ATOM 1634 C C B PRO B 2 13 ? 49.174 -0.211 24.913 0.48 53.30 150 PRO B C 1
ATOM 1635 O O A PRO B 2 13 ? 48.587 0.986 26.001 0.52 54.53 150 PRO B O 1
ATOM 1636 O O B PRO B 2 13 ? 47.987 -0.390 25.181 0.48 52.90 150 PRO B O 1
ATOM 1643 N N . GLU B 2 14 ? 50.157 -0.621 25.700 1.00 60.92 151 GLU B N 1
ATOM 1644 C CA . GLU B 2 14 ? 49.874 -1.384 26.926 1.00 63.33 151 GLU B CA 1
ATOM 1645 C C . GLU B 2 14 ? 48.894 -0.728 27.893 1.00 65.18 151 GLU B C 1
ATOM 1646 O O . GLU B 2 14 ? 47.745 -1.156 28.002 1.00 69.84 151 GLU B O 1
#

InterPro domains:
  IPR001293 Zinc finger, TRAF-type [PF02176] (135-191)
  IPR001293 Zinc finger, TRAF-type [PS50145] (134-189)
  IPR001293 Zinc finger, TRAF-type [PS50145] (191-248)
  IPR001841 Zinc finger, RING-type [PS50089] (52-91)
  IPR002083 MATH/TRAF domain [PS50144] (414-559)
  IPR002083 MATH/TRAF domain [SM00061] (419-542)
  IPR008974 TRAF-like 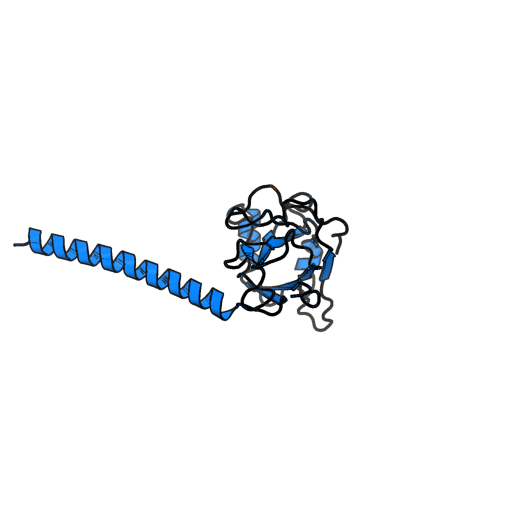[G3DSA:2.60.210.10] (376-567)
  IPR012227 TNF receptor-associated factor TRAF, metazoa [PIRSF015614] (38-565)
  IPR013083 Zinc finger, RING/FYVE/PHD-type [G3DSA:3.30.40.10] (32-142)
  IPR013083 Zinc finger, RING/FYVE/PHD-type [G3DSA:3.30.40.10] (143-195)
  IPR013083 Zinc finger, RING/FYVE/PHD-type [G3DSA:3.30.40.10] (196-257)
  IPR017907 Zinc finger, RING-type, conserved site [PS00518] (67-76)
  IPR027128 TNF receptor-associated factor 3, C3HC3D-type RING zinc finger [cd16640] (50-91)
  IPR037304 TNF receptor-associated factor 3, MATH domain [cd03777] (377-562)
  IPR049342 TRAF1-6, MATH domain [PF21355] (437-556)
  IPR049440 TNF receptor-associated factor 3/5, RING domain [PF21363] (52-91)

Solvent-accessible surface area: 12017 Å² total; per-residue (Å²): 136,96,43,117,110,114,62,87,120,58,133,99,89,117,111,123,59,80,72,102,110,138,112,51,80,90,83,100,173,126,103,67,110,133,68,25,26,79,98,0,41,1,80,19,108,5,150,59,5,135,115,71,26,95,38,4,70,118,46,151,48,102,21,29,71,9,34,18,0,48,13,20,164,138,10,0,53,0,2,0,22,0,14,3,26,6,3,33,173,0,126,43,78,38,0,0,0,0,2,2,1,29,108,11,158,85,6,93,155,36,59,56,51,0,72,1,106,0,31,0,32,0,32,3,34,11,119,85,143,167,64,32,32,44,36,16,137,2,74,85,140,24,53,2,5,86,95,6,107,27,99,25,4,51,2,5,0,1,15,36,1,8,29,18,94,77,0,76,132,35,79,22,37,119,132,54,12,0,53,0,49,0,59,4,49,37,104,82,41,176,70,66,5,113,166,47,74,70,5,74,146,59,42,122

Radius of gyration: 20.23 Å; Cα contacts (8 Å, |Δi|>4): 420; chains: 2; bounding box: 43×38×70 Å

CATH classification: 2.60.210.10

B-factor: mean 33.47, std 11.72, range [12.54, 92.93]

Secondary structure (DSSP, 8-state):
-HHHHHHHHHHHHHHHHHHHHHHHHHHHHHHHHHT--SSSEEEEEE--HHHHHHHHHTTSS--EEPPPEESSTTS-EEEEEEETT--GGGTTTEEEEEEEEE--TTGGGS-SS----EEEEE---STT---EEEEEPPPTTSGGGSPPSSSBPPPEEEEEEEEHHHHHHTTS-BTTBEEEEEEE--TT--/---SS-EE-SS---